Protein AF-A0A3N7GBA9-F1 (afdb_monomer_lite)

Secondary structure (DSSP, 8-state):
---------PPPS-SSHHHHHHHHHHHHHHHHHHHHHHHHS-----TT-EEEEEEEE-TTSTTSEEEEEESTTTT-SS-EEEEES-SSSSSGGGSEEEEEEEEEEEEEETTEEEEEEEEEEEEES---TT-EEEEES---SSGGGGT----EEEEEETTEEEEEEEPPPSS--TT-----EETTEEEE-----

pLDDT: mean 76.82, std 19.12, range [34.28, 97.81]

Sequence (193 aa):
MAGRSDRGGSPPLGSAIGVGAVVAAGASLMLARTFAARVLTPAPRPEHGICVLALEASGSARGGQRVWLQGPDVDLEGSYSFIFDAPDRLTQHLAGHARLGPVVDRVRTRTGVRVAREVMSVERGELRVGALGRITGWWYTEPEQLGYESTRVALPLPGGVGWGWVIRPAHPVAGRWAVSPHIAFMKLTMNLG

Foldseek 3Di:
DDDDDDDDDDDDPPPDPVPVVVVVVVVVVVVVVVVCCPVVPPPPDDQFFKFFADKDQDPPFQQRIKTKMDGPPQQPAAKWKKWWPQPDPVRSLQTWIWIWGGFPDWDQDPVGIITITGTNDTPDDDDDGGITHDTDHDRDPDCVVVVWDKDWDWDQDPVGTDIAIQTADPDDDPPDWDFDDDPRHTYGHDDDD

Radius of gyration: 29.24 Å; chains: 1; bounding box: 48×109×54 Å

Structure (mmCIF, N/CA/C/O backbone):
data_AF-A0A3N7GBA9-F1
#
_entry.id   AF-A0A3N7GBA9-F1
#
loop_
_atom_site.group_PDB
_atom_site.id
_atom_site.type_symbol
_atom_site.label_atom_id
_atom_site.label_alt_id
_atom_site.label_comp_id
_atom_site.label_asym_id
_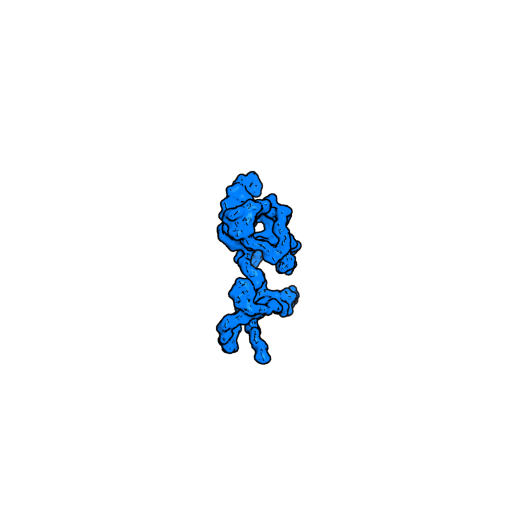atom_site.label_entity_id
_atom_site.label_seq_id
_atom_site.pdbx_PDB_ins_code
_atom_site.Cartn_x
_atom_site.Cartn_y
_atom_site.Cartn_z
_atom_site.occupancy
_atom_site.B_iso_or_equiv
_atom_site.auth_seq_id
_atom_site.auth_comp_id
_atom_site.auth_asym_id
_atom_site.auth_atom_id
_atom_site.pdbx_PDB_model_num
ATOM 1 N N . MET A 1 1 ? -15.673 90.884 -33.892 1.00 39.75 1 MET A N 1
ATOM 2 C CA . MET A 1 1 ? -16.976 90.542 -33.283 1.00 39.75 1 MET A CA 1
ATOM 3 C C . MET A 1 1 ? -17.465 89.225 -33.870 1.00 39.75 1 MET A C 1
ATOM 5 O O . MET A 1 1 ? -17.110 88.915 -34.995 1.00 39.75 1 MET A O 1
ATOM 9 N N . ALA A 1 2 ? -18.163 88.462 -33.032 1.00 38.78 2 ALA A N 1
ATOM 10 C CA . ALA A 1 2 ? -18.537 87.049 -33.099 1.00 38.78 2 ALA A CA 1
ATOM 11 C C . ALA A 1 2 ? -18.992 86.454 -34.448 1.00 38.78 2 ALA A C 1
ATOM 13 O O . ALA A 1 2 ? -19.666 87.106 -35.237 1.00 38.78 2 ALA A O 1
ATOM 14 N N . GLY A 1 3 ? -18.716 85.153 -34.615 1.00 36.00 3 GLY A N 1
ATOM 15 C CA . GLY A 1 3 ? -19.314 84.311 -35.653 1.00 36.00 3 GLY A CA 1
ATOM 16 C C . GLY A 1 3 ? -18.710 82.905 -35.735 1.00 36.00 3 GLY A C 1
ATOM 17 O O . GLY A 1 3 ? -18.096 82.557 -36.735 1.00 36.00 3 GLY A O 1
ATOM 18 N N . ARG A 1 4 ? -18.846 82.107 -34.668 1.00 40.16 4 ARG A N 1
ATOM 19 C CA . ARG A 1 4 ? -18.509 80.672 -34.634 1.00 40.16 4 ARG A CA 1
ATOM 20 C C . ARG A 1 4 ? -19.538 79.886 -35.460 1.00 40.16 4 ARG A C 1
ATOM 22 O O . ARG A 1 4 ? -20.729 80.035 -35.214 1.00 40.16 4 ARG A O 1
ATOM 29 N N . SER A 1 5 ? -19.092 79.017 -36.370 1.00 44.78 5 SER A N 1
ATOM 30 C CA . SER A 1 5 ? -19.889 77.868 -36.828 1.00 44.78 5 SER A CA 1
ATOM 31 C C . SER A 1 5 ? -18.986 76.654 -37.046 1.00 44.78 5 SER A C 1
ATOM 33 O O . SER A 1 5 ? -17.897 76.757 -37.610 1.00 44.78 5 SER A O 1
ATOM 35 N N . ASP A 1 6 ? -19.435 75.537 -36.483 1.00 44.97 6 ASP A N 1
ATOM 36 C CA . ASP A 1 6 ? -18.755 74.254 -36.375 1.00 44.97 6 ASP A CA 1
ATOM 37 C C . ASP A 1 6 ? -18.516 73.581 -37.733 1.00 44.97 6 ASP A C 1
ATOM 39 O O . ASP A 1 6 ? -19.382 73.587 -38.609 1.00 44.97 6 ASP A O 1
ATOM 43 N N . ARG A 1 7 ? -17.395 72.860 -37.857 1.00 42.94 7 ARG A N 1
ATOM 44 C CA . ARG A 1 7 ? -17.359 71.613 -38.634 1.00 42.94 7 ARG A CA 1
ATOM 45 C C . ARG A 1 7 ? -16.642 70.537 -37.836 1.00 42.94 7 ARG A C 1
ATOM 47 O O . ARG A 1 7 ? -15.573 70.764 -37.278 1.00 42.94 7 ARG A O 1
ATOM 54 N N . GLY A 1 8 ? -17.317 69.396 -37.756 1.00 42.09 8 GLY A N 1
ATOM 55 C CA . GLY A 1 8 ? -17.050 68.318 -36.825 1.00 42.09 8 GLY A CA 1
ATOM 56 C C . GLY A 1 8 ? -15.705 67.628 -37.018 1.00 42.09 8 GLY A C 1
ATOM 57 O O . GLY A 1 8 ? -15.284 67.329 -38.132 1.00 42.09 8 GLY A O 1
ATOM 58 N N . GLY A 1 9 ? -15.095 67.289 -35.888 1.00 34.62 9 GLY A N 1
ATOM 59 C CA . GLY A 1 9 ? -14.213 66.140 -35.764 1.00 34.62 9 GLY A CA 1
ATOM 60 C C . GLY A 1 9 ? -14.910 65.142 -34.849 1.00 34.62 9 GLY A C 1
ATOM 61 O O . GLY A 1 9 ? -15.045 65.396 -33.655 1.00 34.62 9 GLY A O 1
ATOM 62 N N . SER A 1 10 ? -15.407 64.040 -35.406 1.00 45.03 10 SER A N 1
ATOM 63 C CA . SER A 1 10 ? -15.866 62.909 -34.593 1.00 45.03 10 SER A CA 1
ATOM 64 C C . SER A 1 10 ? -14.648 62.312 -33.872 1.00 45.03 10 SER A C 1
ATOM 66 O O . SER A 1 10 ? -13.629 62.108 -34.537 1.00 45.03 10 SER A O 1
ATOM 68 N N . PRO A 1 11 ? -14.692 62.019 -32.558 1.00 44.28 11 PRO A N 1
ATOM 69 C CA . PRO A 1 11 ? -13.606 61.285 -31.922 1.00 44.28 11 PRO A CA 1
ATOM 70 C C . PRO A 1 11 ? -13.573 59.845 -32.468 1.00 44.28 11 PRO A C 1
ATOM 72 O O . PRO A 1 11 ? -14.635 59.256 -32.695 1.00 44.28 11 PRO A O 1
ATOM 75 N N . PRO A 1 12 ? -12.386 59.256 -32.696 1.00 46.50 12 PRO A N 1
ATOM 76 C CA . PRO A 1 12 ? -12.288 57.896 -33.204 1.00 46.50 12 PRO A CA 1
ATOM 77 C C . PRO A 1 12 ? -12.891 56.909 -32.195 1.00 46.50 12 PRO A C 1
ATOM 79 O O . PRO A 1 12 ? -12.426 56.800 -31.058 1.00 46.50 12 PRO A O 1
ATOM 82 N N . LEU A 1 13 ? -13.901 56.148 -32.636 1.00 50.94 13 LEU A N 1
ATOM 83 C CA . LEU A 1 13 ? -14.286 54.868 -32.038 1.00 50.94 13 LEU A CA 1
ATOM 84 C C . LEU A 1 13 ? -13.095 53.903 -32.166 1.00 50.94 13 LEU A C 1
ATOM 86 O O . LEU A 1 13 ? -13.026 53.103 -33.092 1.00 50.94 13 LEU A O 1
ATOM 90 N N . GLY A 1 14 ? -12.113 54.022 -31.276 1.00 46.78 14 GLY A N 1
ATOM 91 C CA . GLY A 1 14 ? -10.877 53.237 -31.342 1.00 46.78 14 GLY A CA 1
ATOM 92 C C . GLY A 1 14 ? -10.508 52.503 -30.058 1.00 46.78 14 GLY A C 1
ATOM 93 O O . GLY A 1 14 ? -9.520 51.779 -30.053 1.00 46.78 14 GLY A O 1
ATOM 94 N N . SER A 1 15 ? -11.271 52.658 -28.972 1.00 47.25 15 SER A N 1
ATOM 95 C CA . SER A 1 15 ? -10.731 52.367 -27.630 1.00 47.25 15 SER A CA 1
ATOM 96 C C . SER A 1 15 ? -11.573 51.428 -26.766 1.00 47.25 15 SER A C 1
ATOM 98 O O . SER A 1 15 ? -11.334 51.351 -25.567 1.00 47.25 15 SER A O 1
ATOM 100 N N . ALA A 1 16 ? -12.554 50.712 -27.325 1.00 46.69 16 ALA A N 1
ATOM 101 C CA . ALA A 1 16 ? -13.414 49.813 -26.537 1.00 46.69 16 ALA A CA 1
ATOM 102 C C . ALA A 1 16 ? -13.185 48.310 -26.798 1.00 46.69 16 ALA A C 1
ATOM 104 O O . ALA A 1 16 ? -13.578 47.482 -25.982 1.00 46.69 16 ALA A O 1
ATOM 105 N N . ILE A 1 17 ? -12.513 47.930 -27.893 1.00 49.59 17 ILE A N 1
ATOM 106 C CA . ILE A 1 17 ? -12.370 46.513 -28.292 1.00 49.59 17 ILE A CA 1
ATOM 107 C C . ILE A 1 17 ? -11.135 45.847 -27.648 1.00 49.59 17 ILE A C 1
ATOM 109 O O . ILE A 1 17 ? -11.103 44.632 -27.461 1.00 49.59 17 ILE A O 1
ATOM 113 N N . GLY A 1 18 ? -10.134 46.629 -27.229 1.00 42.66 18 GLY A N 1
ATOM 114 C CA . GLY A 1 18 ? -8.865 46.093 -26.718 1.00 42.66 18 GLY A CA 1
ATOM 115 C C . GLY A 1 18 ? -8.936 45.455 -25.325 1.00 42.66 18 GLY A C 1
ATOM 116 O O . GLY A 1 18 ? -8.205 44.510 -25.050 1.00 42.66 18 GLY A O 1
ATOM 117 N N . VAL A 1 19 ? -9.826 45.923 -24.444 1.00 46.59 19 VAL A N 1
ATOM 118 C CA . VAL A 1 19 ? -9.863 45.454 -23.043 1.00 46.59 19 VAL A CA 1
ATOM 119 C C . VAL A 1 19 ? -10.670 44.157 -22.900 1.00 46.59 19 VAL A C 1
ATOM 121 O O . VAL A 1 19 ? -10.258 43.252 -22.177 1.00 46.59 19 VAL A O 1
ATOM 124 N N . GLY A 1 20 ? -11.773 44.007 -23.642 1.00 39.19 20 GLY A N 1
ATOM 125 C CA . GLY A 1 20 ? -12.625 42.811 -23.577 1.00 39.19 20 GLY A CA 1
ATOM 126 C C . GLY A 1 20 ? -11.940 41.539 -24.090 1.00 39.19 20 GLY A C 1
ATOM 127 O O . GLY A 1 20 ? -12.071 40.478 -23.480 1.00 39.19 20 GLY A O 1
ATOM 128 N N . ALA A 1 21 ? -11.147 41.649 -25.162 1.00 47.12 21 ALA A N 1
ATOM 129 C CA . ALA A 1 21 ? -10.424 40.514 -25.736 1.00 47.12 21 ALA A CA 1
ATOM 130 C C . ALA A 1 21 ? -9.293 40.008 -24.819 1.00 47.12 21 ALA A C 1
ATOM 132 O O . ALA A 1 21 ? -9.101 38.800 -24.687 1.00 47.12 21 ALA A O 1
ATOM 133 N N . VAL A 1 22 ? -8.587 40.910 -24.126 1.00 48.75 22 VAL A N 1
ATOM 134 C CA . VAL A 1 22 ? -7.504 40.551 -23.192 1.00 48.75 22 VAL A CA 1
ATOM 135 C C . VAL A 1 22 ? -8.054 39.878 -21.928 1.00 48.75 22 VAL A C 1
ATOM 137 O O . VAL A 1 22 ? -7.489 38.885 -21.467 1.00 48.75 22 VAL A O 1
ATOM 140 N N . VAL A 1 23 ? -9.193 40.345 -21.402 1.00 52.69 23 VAL A N 1
ATOM 141 C CA . VAL A 1 23 ? -9.844 39.739 -20.225 1.00 52.69 23 VAL A CA 1
ATOM 142 C C . VAL A 1 23 ? -10.434 38.358 -20.553 1.00 52.69 23 VAL A C 1
ATOM 144 O O . VAL A 1 23 ? -10.236 37.410 -19.790 1.00 52.69 23 VAL A O 1
ATOM 147 N N . ALA A 1 24 ? -11.085 38.195 -21.711 1.00 51.84 24 ALA A N 1
ATOM 148 C CA . ALA A 1 24 ? -11.656 36.913 -22.140 1.00 51.84 24 ALA A CA 1
ATOM 149 C C . ALA A 1 24 ? -10.584 35.856 -22.487 1.00 51.84 24 ALA A C 1
ATOM 151 O O . ALA A 1 24 ? -10.717 34.683 -22.118 1.00 51.84 24 ALA A O 1
ATOM 152 N N . ALA A 1 25 ? -9.485 36.261 -23.136 1.00 55.12 25 ALA A N 1
ATOM 153 C CA . ALA A 1 25 ? -8.354 35.377 -23.421 1.00 55.12 25 ALA A CA 1
ATOM 154 C C . ALA A 1 25 ? -7.618 34.960 -22.131 1.00 55.12 25 ALA A C 1
ATOM 156 O O . ALA A 1 25 ? -7.281 33.787 -21.956 1.00 55.12 25 ALA A O 1
ATOM 157 N N . GLY A 1 26 ? -7.439 35.894 -21.188 1.00 56.38 26 GLY A N 1
ATOM 158 C CA . GLY A 1 26 ? -6.838 35.628 -19.878 1.00 56.38 26 GLY A CA 1
ATOM 159 C C . GLY A 1 26 ? -7.645 34.639 -19.028 1.00 56.38 26 GLY A C 1
ATOM 160 O O . GLY A 1 26 ? -7.071 33.722 -18.437 1.00 56.38 26 GLY A O 1
ATOM 161 N N . ALA A 1 27 ? -8.977 34.762 -19.025 1.00 60.88 27 ALA A N 1
ATOM 162 C CA . ALA A 1 27 ? -9.869 33.843 -18.315 1.00 60.88 27 ALA A CA 1
ATOM 163 C C . ALA A 1 27 ? -9.825 32.416 -18.894 1.00 60.88 27 ALA A C 1
ATOM 165 O O . ALA A 1 27 ? -9.771 31.439 -18.146 1.00 60.88 27 ALA A O 1
ATOM 166 N N . SER A 1 28 ? -9.760 32.296 -20.222 1.00 65.12 28 SER A N 1
ATOM 167 C CA . SER A 1 28 ? -9.692 31.010 -20.930 1.00 65.12 28 SER A CA 1
ATOM 168 C C . SER A 1 28 ? -8.384 30.265 -20.647 1.00 65.12 28 SER A C 1
ATOM 170 O O . SER A 1 28 ? -8.391 29.067 -20.361 1.00 65.12 28 SER A O 1
ATOM 172 N N . LEU A 1 29 ? -7.254 30.981 -20.643 1.00 67.75 29 LEU A N 1
ATOM 173 C CA . LEU A 1 29 ? -5.947 30.412 -20.302 1.00 67.75 29 LEU A CA 1
ATOM 174 C C . LEU A 1 29 ? -5.871 29.982 -18.833 1.00 67.75 29 LEU A C 1
ATOM 176 O O . LEU A 1 29 ? -5.280 28.947 -18.530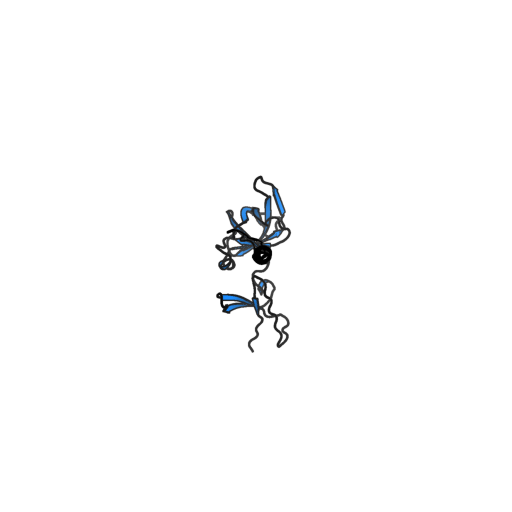 1.00 67.75 29 LEU A O 1
ATOM 180 N N . MET A 1 30 ? -6.485 30.731 -17.914 1.00 65.75 30 MET A N 1
ATOM 181 C CA . MET A 1 30 ? -6.557 30.337 -16.503 1.00 65.75 30 MET A CA 1
ATOM 182 C C . MET A 1 30 ? -7.428 29.098 -16.293 1.00 65.75 30 MET A C 1
ATOM 184 O O . MET A 1 30 ? -7.054 28.210 -15.522 1.00 65.75 30 MET A O 1
ATOM 188 N N . LEU A 1 31 ? -8.543 28.978 -17.016 1.00 68.88 31 LEU A N 1
ATOM 189 C CA . LEU A 1 31 ? -9.399 27.795 -16.950 1.00 68.88 31 LEU A CA 1
ATOM 190 C C . LEU A 1 31 ? -8.700 26.559 -17.535 1.00 68.88 31 LEU A C 1
ATOM 192 O O . LEU A 1 31 ? -8.695 25.500 -16.914 1.00 68.88 31 LEU A O 1
ATOM 196 N N . ALA A 1 32 ? -8.018 26.707 -18.673 1.00 72.44 32 ALA A N 1
ATOM 197 C CA . ALA A 1 32 ? -7.212 25.640 -19.261 1.00 72.44 32 ALA A CA 1
ATOM 198 C C . ALA A 1 32 ? -6.070 25.203 -18.329 1.00 72.44 32 ALA A C 1
ATOM 200 O O . ALA A 1 32 ? -5.860 24.008 -18.137 1.00 72.44 32 ALA A O 1
ATOM 201 N N . ARG A 1 33 ? -5.364 26.147 -17.689 1.00 75.12 33 ARG A N 1
ATOM 202 C CA . ARG A 1 33 ? -4.291 25.841 -16.725 1.00 75.12 33 ARG A CA 1
ATOM 203 C C . ARG A 1 33 ? -4.815 25.165 -15.464 1.00 75.12 33 ARG A C 1
ATOM 205 O O . ARG A 1 33 ? -4.194 24.220 -14.996 1.00 75.12 33 ARG A O 1
ATOM 212 N N . THR A 1 34 ? -5.943 25.611 -14.916 1.00 72.88 34 THR A N 1
ATOM 213 C CA . THR A 1 34 ? -6.546 24.989 -13.723 1.00 72.88 34 THR A CA 1
ATOM 214 C C . THR A 1 34 ? -7.120 23.609 -14.026 1.00 72.88 34 THR A C 1
ATOM 216 O O . THR A 1 34 ? -6.952 22.695 -13.220 1.00 72.88 34 THR A O 1
ATOM 219 N N . PHE A 1 35 ? -7.728 23.422 -15.198 1.00 75.12 35 PHE A N 1
ATOM 220 C CA . PHE A 1 35 ? -8.169 22.114 -15.672 1.00 75.12 35 PHE A CA 1
ATOM 221 C C . PHE A 1 35 ? -6.977 21.177 -15.894 1.00 75.12 35 PHE A C 1
ATOM 223 O O . PHE A 1 35 ? -6.954 20.077 -15.347 1.00 75.12 35 PHE A O 1
ATOM 230 N N . ALA A 1 36 ? -5.940 21.637 -16.600 1.00 70.69 36 ALA A N 1
ATOM 231 C CA . ALA A 1 36 ? -4.705 20.885 -16.795 1.00 70.69 36 ALA A CA 1
ATOM 232 C C . ALA A 1 36 ? -4.035 20.538 -15.460 1.00 70.69 36 ALA A C 1
ATOM 234 O O . ALA A 1 36 ? -3.638 19.398 -15.273 1.00 70.69 36 ALA A O 1
ATOM 235 N N . ALA A 1 37 ? -3.971 21.462 -14.498 1.00 66.81 37 ALA A N 1
ATOM 236 C CA . ALA A 1 37 ? -3.430 21.180 -13.171 1.00 66.81 37 ALA A CA 1
ATOM 237 C C . ALA A 1 37 ? -4.273 20.139 -12.421 1.00 66.81 37 ALA A C 1
ATOM 239 O O . ALA A 1 37 ? -3.719 19.229 -11.828 1.00 66.81 37 ALA A O 1
ATOM 240 N N . ARG A 1 38 ? -5.608 20.194 -12.481 1.00 65.81 38 ARG A N 1
ATOM 241 C CA . ARG A 1 38 ? -6.453 19.185 -11.815 1.00 65.81 38 ARG A CA 1
ATOM 242 C C . ARG A 1 38 ? -6.398 17.804 -12.464 1.00 65.81 38 ARG A C 1
ATOM 244 O O . ARG A 1 38 ? -6.578 16.814 -11.764 1.00 65.81 38 ARG A O 1
ATOM 251 N N . VAL A 1 39 ? -6.184 17.738 -13.777 1.00 69.94 39 VAL A N 1
ATOM 252 C CA . VAL A 1 39 ? -6.114 16.472 -14.524 1.00 69.94 39 VAL A CA 1
ATOM 253 C C . VAL A 1 39 ? -4.708 15.873 -14.481 1.00 69.94 39 VAL A C 1
ATOM 255 O O . VAL A 1 39 ? -4.555 14.672 -14.284 1.00 69.94 39 VAL A O 1
ATOM 258 N N . LEU A 1 40 ? -3.679 16.700 -14.669 1.00 68.38 40 LEU A N 1
ATOM 259 C CA . LEU A 1 40 ? -2.288 16.264 -14.811 1.00 68.38 40 LEU A CA 1
ATOM 260 C C . LEU A 1 40 ? -1.518 16.288 -13.495 1.00 68.38 40 LEU A C 1
ATOM 262 O O . LEU A 1 40 ? -0.524 15.580 -13.367 1.00 68.38 40 LEU A O 1
ATOM 266 N N . THR A 1 41 ? -1.928 17.109 -12.527 1.00 59.19 41 THR A N 1
ATOM 267 C CA . THR A 1 41 ? -1.302 17.159 -11.205 1.00 59.19 41 THR A CA 1
ATOM 268 C C . THR A 1 41 ? -2.188 16.400 -10.224 1.00 59.19 41 THR A C 1
ATOM 270 O O . THR A 1 41 ? -3.273 16.873 -9.875 1.00 59.19 41 THR A O 1
ATOM 273 N N . PRO A 1 42 ? -1.757 15.214 -9.759 1.00 56.47 42 PRO A N 1
ATOM 274 C CA . PRO A 1 42 ? -2.457 14.515 -8.696 1.00 56.47 42 PRO A CA 1
ATOM 275 C C . PRO A 1 42 ? -2.627 15.456 -7.506 1.00 56.47 42 PRO A C 1
ATOM 277 O O . PRO A 1 42 ? -1.671 16.128 -7.110 1.00 56.47 42 PRO A O 1
ATOM 280 N N . ALA A 1 43 ? -3.831 15.501 -6.933 1.00 56.75 43 ALA A N 1
ATOM 281 C CA . ALA A 1 43 ? -4.074 16.296 -5.739 1.00 56.75 43 ALA A CA 1
ATOM 282 C C . ALA A 1 43 ? -3.023 15.951 -4.663 1.00 56.75 43 ALA A C 1
ATOM 284 O O . ALA A 1 43 ? -2.705 14.763 -4.493 1.00 56.75 43 ALA A O 1
ATOM 285 N N . PRO A 1 44 ? -2.487 16.945 -3.931 1.00 54.78 44 PRO A N 1
ATOM 286 C CA . PRO A 1 44 ? -1.637 16.690 -2.778 1.00 54.78 44 PRO A CA 1
ATOM 287 C C . PRO A 1 44 ? -2.490 16.006 -1.706 1.00 54.78 44 PRO A C 1
ATOM 289 O O . PRO A 1 44 ? -3.158 16.645 -0.898 1.00 54.78 44 PRO A O 1
ATOM 292 N N . ARG A 1 45 ? -2.547 14.675 -1.757 1.00 57.31 45 ARG A N 1
ATOM 293 C CA . ARG A 1 45 ? -3.104 13.861 -0.683 1.00 57.31 45 ARG A CA 1
ATOM 294 C C . ARG A 1 45 ? -2.056 13.777 0.420 1.00 57.31 45 ARG A C 1
ATOM 296 O O . ARG A 1 45 ? -0.881 13.613 0.078 1.00 57.31 45 ARG A O 1
ATOM 303 N N . PRO A 1 46 ? -2.462 13.846 1.700 1.00 61.62 46 PRO A N 1
ATOM 304 C CA . PRO A 1 46 ? -1.579 13.476 2.793 1.00 61.62 46 PRO A CA 1
ATOM 305 C C . PRO A 1 46 ? -0.944 12.126 2.464 1.00 61.62 46 PRO A C 1
ATOM 307 O O . PRO A 1 46 ? -1.655 11.198 2.067 1.00 61.62 46 PRO A O 1
ATOM 310 N N . GLU A 1 47 ? 0.376 12.021 2.611 1.00 65.69 47 GLU A N 1
ATOM 311 C CA . GLU A 1 47 ? 1.101 10.762 2.378 1.00 65.69 47 GLU A CA 1
ATOM 312 C C . GLU A 1 47 ? 0.544 9.628 3.268 1.00 65.69 47 GLU A C 1
ATOM 314 O O . GLU A 1 47 ? 0.619 8.449 2.919 1.00 65.69 47 GLU A O 1
ATOM 319 N N . HIS A 1 48 ? -0.120 10.021 4.363 1.00 73.75 48 HIS A N 1
ATOM 320 C CA . HIS A 1 48 ? -0.650 9.206 5.452 1.00 73.75 48 HIS A CA 1
ATOM 321 C C . HIS A 1 48 ? -2.139 9.456 5.718 1.00 73.75 48 HIS A C 1
ATOM 323 O O . HIS A 1 48 ? -2.534 9.880 6.802 1.00 73.75 48 HIS A O 1
ATOM 329 N N . GLY A 1 49 ? -2.990 9.242 4.717 1.00 87.88 49 GLY A N 1
ATOM 330 C CA . GLY A 1 49 ? -4.438 9.427 4.881 1.00 87.88 49 GLY A CA 1
ATOM 331 C C . GLY A 1 49 ? -5.139 8.305 5.657 1.00 87.88 49 GLY A C 1
ATOM 332 O O . GLY A 1 49 ? -6.251 8.506 6.142 1.00 87.88 49 GLY A O 1
ATOM 333 N N . ILE A 1 50 ? -4.526 7.121 5.736 1.00 94.06 50 ILE A N 1
ATOM 334 C CA . ILE A 1 50 ? -5.119 5.911 6.315 1.00 94.06 50 ILE A CA 1
ATOM 335 C C . ILE A 1 50 ? -4.452 5.596 7.650 1.00 94.06 50 ILE A C 1
ATOM 337 O O . ILE A 1 50 ? -3.229 5.634 7.747 1.00 94.06 50 ILE A O 1
ATOM 341 N N . CYS A 1 51 ? -5.252 5.227 8.648 1.00 95.62 51 CYS A N 1
ATOM 342 C CA . CYS A 1 51 ? -4.801 4.791 9.964 1.00 95.62 51 CYS A CA 1
ATOM 343 C C . CYS A 1 51 ? -5.201 3.336 10.236 1.00 95.62 51 CYS A C 1
ATOM 345 O O . CYS A 1 51 ? -6.339 2.935 9.963 1.00 95.62 51 CYS A O 1
ATOM 347 N N . VAL A 1 52 ? -4.271 2.566 10.804 1.00 97.62 52 VAL A N 1
ATOM 348 C CA . VAL A 1 52 ? -4.521 1.226 11.343 1.00 97.62 52 VAL A CA 1
ATOM 349 C C . VAL A 1 52 ? -5.163 1.339 12.721 1.00 97.62 52 VAL A C 1
ATOM 351 O O . VAL A 1 52 ? -4.538 1.792 13.676 1.00 97.62 52 VAL A O 1
ATOM 354 N N . LEU A 1 53 ? -6.409 0.894 12.838 1.00 97.25 53 LEU A N 1
ATOM 355 C CA . LEU A 1 53 ? -7.189 0.977 14.072 1.00 97.25 53 LEU A CA 1
ATOM 356 C C . LEU A 1 53 ? -7.044 -0.262 14.955 1.00 97.25 53 LEU A C 1
ATOM 358 O O . LEU A 1 53 ? -7.026 -0.141 16.176 1.00 97.25 53 LEU A O 1
ATOM 362 N N . ALA A 1 54 ? -6.978 -1.443 14.344 1.00 97.12 54 ALA A N 1
ATOM 363 C CA . ALA A 1 54 ? -6.865 -2.712 15.051 1.00 97.12 54 ALA A CA 1
ATOM 364 C C . ALA A 1 54 ? -6.265 -3.789 14.142 1.00 97.12 54 ALA A C 1
ATOM 366 O O . ALA A 1 54 ? -6.394 -3.731 12.915 1.00 97.12 54 ALA A O 1
ATOM 367 N N . LEU A 1 55 ? -5.637 -4.780 14.769 1.00 97.06 55 LEU A N 1
ATOM 368 C CA . LEU A 1 55 ? -5.170 -6.009 14.141 1.00 97.06 55 LEU A CA 1
ATOM 369 C C . LEU A 1 55 ? -5.790 -7.177 14.894 1.00 97.06 55 LEU A C 1
ATOM 371 O O . LEU A 1 55 ? -5.709 -7.241 16.118 1.00 97.06 55 LEU A O 1
ATOM 375 N N . GLU A 1 56 ? -6.426 -8.079 14.162 1.00 95.62 56 GLU A N 1
ATOM 376 C CA . GLU A 1 56 ? -7.177 -9.190 14.734 1.00 95.62 56 GLU A CA 1
ATOM 377 C C . GLU A 1 56 ? -6.699 -10.494 14.115 1.00 95.62 56 GLU A C 1
ATOM 379 O O . GLU A 1 56 ? -6.711 -10.651 12.892 1.00 95.62 56 GLU A O 1
ATOM 384 N N . ALA A 1 57 ? -6.307 -11.452 14.952 1.00 92.19 57 ALA A N 1
ATOM 385 C CA . ALA A 1 57 ? -6.086 -12.811 14.486 1.00 92.19 57 ALA A CA 1
ATOM 386 C C . ALA A 1 57 ? -7.404 -13.374 13.938 1.00 92.19 57 ALA A C 1
ATOM 388 O O . ALA A 1 57 ? -8.470 -13.225 14.537 1.00 92.19 57 ALA A O 1
ATOM 389 N N . SER A 1 58 ? -7.344 -14.026 12.783 1.00 86.75 58 SER A N 1
ATOM 390 C CA . SER A 1 58 ? -8.514 -14.602 12.140 1.00 86.75 58 SER A CA 1
ATOM 391 C C . SER A 1 58 ? -8.160 -15.922 11.483 1.00 86.75 58 SER A C 1
ATOM 393 O O . SER A 1 58 ? -7.551 -15.951 10.418 1.00 86.75 58 SER A O 1
ATOM 395 N N . GLY A 1 59 ? -8.622 -17.023 12.078 1.00 80.56 59 GLY A N 1
ATOM 396 C CA . GLY A 1 59 ? -8.425 -18.367 11.524 1.00 80.56 59 GLY A CA 1
ATOM 397 C C . GLY A 1 59 ? -9.141 -18.622 10.190 1.00 80.56 59 GLY A C 1
ATOM 398 O O . GLY A 1 59 ? -8.902 -19.647 9.568 1.00 80.56 59 GLY A O 1
ATOM 399 N N . SER A 1 60 ? -10.013 -17.708 9.745 1.00 80.56 60 SER A N 1
ATOM 400 C CA . SER A 1 60 ? -10.690 -17.790 8.440 1.00 80.56 60 SER A CA 1
ATOM 401 C C . SER A 1 60 ? -10.052 -16.913 7.361 1.00 80.56 60 SER A C 1
ATOM 403 O O . SER A 1 60 ? -10.327 -17.125 6.183 1.00 80.56 60 SER A O 1
ATOM 405 N N . ALA A 1 61 ? -9.212 -15.941 7.735 1.00 80.69 61 ALA A N 1
ATOM 406 C CA . ALA A 1 61 ? -8.515 -15.099 6.769 1.00 80.69 61 ALA A CA 1
ATOM 407 C C . ALA A 1 61 ? -7.341 -15.866 6.154 1.00 80.69 61 ALA A C 1
ATOM 409 O O . ALA A 1 61 ? -6.613 -16.557 6.868 1.00 80.69 61 ALA A O 1
ATOM 410 N N . ARG A 1 62 ? -7.094 -15.701 4.848 1.00 79.38 62 ARG A N 1
ATOM 411 C CA . ARG A 1 62 ? -6.028 -16.460 4.161 1.00 79.38 62 ARG A CA 1
ATOM 412 C C . ARG A 1 62 ? -4.633 -16.256 4.761 1.00 79.38 62 ARG A C 1
ATOM 414 O O . ARG A 1 62 ? -3.851 -17.196 4.773 1.00 79.38 62 ARG A O 1
ATOM 421 N N . GLY A 1 63 ? -4.325 -15.055 5.252 1.00 79.31 63 GLY A N 1
ATOM 422 C CA . GLY A 1 63 ? -3.059 -14.761 5.938 1.00 79.31 63 GLY A CA 1
ATOM 423 C C . GLY A 1 63 ? -3.164 -14.767 7.465 1.00 79.31 63 GLY A C 1
ATOM 424 O O . GLY A 1 63 ? -2.302 -14.212 8.137 1.00 79.31 63 GLY A O 1
ATOM 425 N N . GLY A 1 64 ? -4.230 -15.348 8.027 1.00 89.38 64 GLY A N 1
ATOM 426 C CA . GLY A 1 64 ? -4.388 -15.546 9.472 1.00 89.38 64 GLY A CA 1
ATOM 427 C C . GLY A 1 64 ? -4.679 -14.284 10.288 1.00 89.38 64 GLY A C 1
ATOM 428 O O . GLY A 1 64 ? -4.862 -14.373 11.501 1.00 89.38 64 GLY A O 1
ATOM 429 N N . GLN A 1 65 ? -4.743 -13.110 9.655 1.00 95.00 65 GLN A N 1
ATOM 430 C CA . GLN A 1 65 ? -4.936 -11.825 10.323 1.00 95.00 65 GLN A CA 1
ATOM 431 C C . GLN A 1 65 ? -5.832 -10.896 9.496 1.00 95.00 65 GLN A C 1
ATOM 433 O O . GLN A 1 65 ? -5.840 -10.926 8.264 1.00 95.00 65 GLN A O 1
ATOM 438 N N . ARG A 1 66 ? -6.587 -10.041 10.182 1.00 96.00 66 ARG A N 1
ATOM 439 C CA . ARG A 1 66 ? -7.366 -8.937 9.618 1.00 96.00 66 ARG A CA 1
ATOM 440 C C . ARG A 1 66 ? -6.855 -7.616 10.167 1.00 96.00 66 ARG A C 1
ATOM 442 O O . ARG A 1 66 ? -6.380 -7.543 11.299 1.00 96.00 66 ARG A O 1
ATOM 449 N N . VAL A 1 67 ? -6.966 -6.572 9.359 1.00 97.62 67 VAL A N 1
ATOM 450 C CA . VAL A 1 67 ? -6.630 -5.204 9.739 1.00 97.62 67 VAL A CA 1
ATOM 451 C C . VAL A 1 67 ? -7.851 -4.313 9.589 1.00 97.62 67 VAL A C 1
ATOM 453 O O . VAL A 1 67 ? -8.495 -4.305 8.540 1.00 97.62 67 VAL A O 1
ATOM 456 N N . TRP A 1 68 ? -8.150 -3.547 10.634 1.00 97.56 68 TRP A N 1
ATOM 457 C CA . TRP A 1 68 ? -9.159 -2.499 10.599 1.00 97.56 68 TRP A CA 1
ATOM 458 C C . TRP A 1 68 ? -8.516 -1.177 10.214 1.00 97.56 68 TRP A C 1
ATOM 460 O O . TRP A 1 68 ? -7.591 -0.708 10.875 1.00 97.56 68 TRP A O 1
ATOM 470 N N . LEU A 1 69 ? -9.030 -0.566 9.154 1.00 97.31 69 LEU A N 1
ATOM 471 C CA . LEU A 1 69 ? -8.516 0.668 8.580 1.00 97.31 69 LEU A CA 1
ATOM 472 C C . LEU A 1 69 ? -9.592 1.749 8.564 1.00 97.31 69 LEU A C 1
ATOM 474 O O . LEU A 1 69 ? -10.781 1.475 8.378 1.00 97.31 69 LEU A O 1
ATOM 478 N N . GLN A 1 70 ? -9.153 2.995 8.705 1.00 95.88 70 GLN A N 1
ATOM 479 C CA . GLN A 1 70 ? -9.975 4.177 8.475 1.00 95.88 70 GLN A CA 1
ATOM 480 C C . GLN A 1 70 ? -9.180 5.208 7.686 1.00 95.88 70 GLN A C 1
ATOM 482 O O . GLN A 1 70 ? -8.026 5.478 8.005 1.00 95.88 70 GLN A O 1
ATOM 487 N N . GLY A 1 71 ? -9.803 5.787 6.665 1.00 92.75 71 GLY A N 1
ATOM 488 C CA . GLY A 1 71 ? -9.168 6.770 5.797 1.00 92.75 71 GLY A CA 1
ATOM 489 C C . GLY A 1 71 ? -9.747 6.743 4.385 1.00 92.75 71 GLY A C 1
ATOM 490 O O . GLY A 1 71 ? -10.769 6.095 4.157 1.00 92.75 71 GLY A O 1
ATOM 491 N N . PRO A 1 72 ? -9.121 7.446 3.433 1.00 90.75 72 PRO A N 1
ATOM 492 C CA . PRO A 1 72 ? -9.506 7.394 2.031 1.00 90.75 72 PRO A CA 1
ATOM 493 C C . PRO A 1 72 ? -9.196 6.018 1.436 1.00 90.75 72 PRO A C 1
ATOM 495 O O . PRO A 1 72 ? -8.236 5.366 1.839 1.00 90.75 72 PRO A O 1
ATOM 498 N N . ASP A 1 73 ? -9.987 5.606 0.447 1.00 90.31 73 ASP A N 1
ATOM 499 C CA . ASP A 1 73 ? -9.731 4.447 -0.418 1.00 90.31 73 ASP A CA 1
ATOM 500 C C . ASP A 1 73 ? -9.681 3.068 0.297 1.00 90.31 73 ASP A C 1
ATOM 502 O O . ASP A 1 73 ? -9.431 2.045 -0.339 1.00 90.31 73 ASP A O 1
ATOM 506 N N . VAL A 1 74 ? -9.949 2.998 1.610 1.00 93.56 74 VAL A N 1
ATOM 507 C CA . VAL A 1 74 ? -9.937 1.744 2.400 1.00 93.56 74 VAL A CA 1
ATOM 508 C C . VAL A 1 74 ? -11.048 0.771 2.014 1.00 93.56 74 VAL A C 1
ATOM 510 O O . VAL A 1 74 ? -10.911 -0.440 2.204 1.00 93.56 74 VAL A O 1
ATOM 513 N N . ASP A 1 75 ? -12.146 1.295 1.478 1.00 94.00 75 ASP A N 1
ATOM 514 C CA . ASP A 1 75 ? -13.347 0.561 1.099 1.00 94.00 75 ASP A CA 1
ATOM 515 C C . ASP A 1 75 ? -13.353 0.095 -0.358 1.00 94.00 75 ASP A C 1
ATOM 517 O O . ASP A 1 75 ? -14.267 -0.655 -0.719 1.00 94.00 75 ASP A O 1
ATOM 521 N N . LEU A 1 76 ? -12.336 0.469 -1.150 1.00 92.75 76 LEU A N 1
ATOM 522 C CA . LEU A 1 76 ? -12.144 -0.024 -2.514 1.00 92.75 76 LEU A CA 1
ATOM 523 C C . LEU A 1 76 ? -12.221 -1.550 -2.544 1.00 92.75 76 LEU A C 1
ATOM 525 O O . LEU A 1 76 ? -11.763 -2.228 -1.625 1.00 92.75 76 LEU A O 1
ATOM 529 N N . GLU A 1 77 ? -12.810 -2.108 -3.593 1.00 92.25 77 GLU A N 1
ATOM 530 C CA . GLU A 1 77 ? -12.987 -3.554 -3.717 1.00 92.25 77 GLU A CA 1
ATOM 531 C C . GLU A 1 77 ? -11.745 -4.236 -4.292 1.00 92.25 77 GLU A C 1
ATOM 533 O O . GLU A 1 77 ? -11.045 -3.684 -5.133 1.00 92.25 77 GLU A O 1
ATOM 538 N N . GLY A 1 78 ? -11.480 -5.466 -3.851 1.00 91.75 78 GLY A N 1
ATOM 539 C CA . GLY A 1 78 ? -10.335 -6.252 -4.308 1.00 91.75 78 GLY A CA 1
ATOM 540 C C . GLY A 1 78 ? -9.092 -6.101 -3.434 1.00 91.75 78 GLY A C 1
ATOM 541 O O . GLY A 1 78 ? -9.165 -5.712 -2.264 1.00 91.75 78 GLY A O 1
ATOM 542 N N . SER A 1 79 ? -7.946 -6.461 -4.002 1.00 92.94 79 SER A N 1
ATOM 543 C CA . SER A 1 79 ? -6.687 -6.601 -3.275 1.00 92.94 79 SER A CA 1
ATOM 544 C C . SER A 1 79 ? -5.715 -5.486 -3.644 1.00 92.94 79 SER A C 1
ATOM 546 O O . SER A 1 79 ? -5.531 -5.178 -4.820 1.00 92.94 79 SER A O 1
ATOM 548 N N . TYR A 1 80 ? -5.079 -4.896 -2.636 1.00 94.50 80 TYR A N 1
ATOM 549 C CA . TYR A 1 80 ? -4.194 -3.748 -2.804 1.00 94.50 80 TYR A CA 1
ATOM 550 C C . TYR A 1 80 ? -2.961 -3.834 -1.913 1.00 94.50 80 TYR A C 1
ATOM 552 O O . TYR A 1 80 ? -2.963 -4.502 -0.878 1.00 94.50 80 TYR A O 1
ATOM 560 N N . SER A 1 81 ? -1.918 -3.099 -2.282 1.00 93.56 81 SER A N 1
ATOM 561 C CA . SER A 1 81 ? -0.802 -2.861 -1.371 1.00 93.56 81 SER A CA 1
ATOM 562 C C . SER A 1 81 ? -1.132 -1.736 -0.400 1.00 93.56 81 SER A C 1
ATOM 564 O O . SER A 1 81 ? -1.785 -0.755 -0.754 1.00 93.56 81 SER A O 1
ATOM 566 N N . PHE A 1 82 ? -0.627 -1.858 0.819 1.00 94.62 82 PHE A N 1
ATOM 567 C CA . PHE A 1 82 ? -0.652 -0.827 1.841 1.00 94.62 82 PHE A CA 1
ATOM 568 C C . PHE A 1 82 ? 0.783 -0.461 2.199 1.00 94.62 82 PHE A C 1
ATOM 570 O O . PHE A 1 82 ? 1.551 -1.312 2.648 1.00 94.62 82 PHE A O 1
ATOM 577 N N . ILE A 1 83 ? 1.146 0.795 1.952 1.00 92.75 83 ILE A N 1
ATOM 578 C CA . ILE A 1 83 ? 2.452 1.352 2.304 1.00 92.75 83 ILE A CA 1
ATOM 579 C C . ILE A 1 83 ? 2.272 2.176 3.571 1.00 92.75 83 ILE A C 1
ATOM 581 O O . ILE A 1 83 ? 1.429 3.075 3.586 1.00 92.75 83 ILE A O 1
ATOM 585 N N . PHE A 1 84 ? 3.047 1.876 4.609 1.00 94.31 84 PHE A N 1
ATOM 586 C CA . PHE A 1 84 ? 2.933 2.504 5.924 1.00 94.31 84 PHE A CA 1
ATOM 587 C C . PHE A 1 84 ? 4.290 2.957 6.458 1.00 94.31 84 PHE A C 1
ATOM 589 O O . PHE A 1 84 ? 5.330 2.453 6.040 1.00 94.31 84 PHE A O 1
ATOM 596 N N . ASP A 1 85 ? 4.270 3.940 7.358 1.00 92.62 85 ASP A N 1
ATOM 597 C CA . ASP A 1 85 ? 5.462 4.554 7.965 1.00 92.62 85 ASP A CA 1
ATOM 598 C C . ASP A 1 85 ? 6.464 5.160 6.957 1.00 92.62 85 ASP A C 1
ATOM 600 O O . ASP A 1 85 ? 7.646 5.316 7.250 1.00 92.62 85 ASP A O 1
ATOM 604 N N . ALA A 1 86 ? 6.009 5.522 5.754 1.00 86.94 86 ALA A N 1
ATOM 605 C CA . ALA A 1 86 ? 6.831 6.212 4.756 1.00 86.94 86 ALA A CA 1
ATOM 606 C C . ALA A 1 86 ? 6.877 7.718 5.053 1.00 86.94 86 ALA A C 1
ATOM 608 O O . ALA A 1 86 ? 5.841 8.338 4.869 1.00 86.94 86 ALA A O 1
ATOM 609 N N . PRO A 1 87 ? 7.987 8.360 5.448 1.00 80.12 87 PRO A N 1
ATOM 610 C CA . PRO A 1 87 ? 7.955 9.793 5.761 1.00 80.12 87 PRO A CA 1
ATOM 611 C C . PRO A 1 87 ? 7.549 10.657 4.553 1.00 80.12 87 PRO A C 1
ATOM 613 O O . PRO A 1 87 ? 6.872 11.668 4.727 1.00 80.12 87 PRO A O 1
ATOM 616 N N . ASP A 1 88 ? 7.884 10.225 3.334 1.00 79.12 88 ASP A N 1
ATOM 617 C CA . ASP A 1 88 ? 7.462 10.850 2.079 1.00 79.12 88 ASP A CA 1
ATOM 618 C C . ASP A 1 88 ? 7.440 9.839 0.906 1.00 79.12 88 ASP A C 1
ATOM 620 O O . ASP A 1 88 ? 7.789 8.662 1.047 1.00 79.12 88 ASP A O 1
ATOM 624 N N . ARG A 1 89 ? 7.039 10.285 -0.296 1.00 73.44 89 ARG A N 1
ATOM 625 C CA . ARG A 1 89 ? 7.032 9.428 -1.504 1.00 73.44 89 ARG A CA 1
ATOM 626 C C . ARG A 1 89 ? 8.408 9.013 -1.987 1.00 73.44 89 ARG A C 1
ATOM 628 O O . ARG A 1 89 ? 8.518 7.955 -2.602 1.00 73.44 89 ARG A O 1
ATOM 635 N N . LEU A 1 90 ? 9.429 9.837 -1.776 1.00 72.94 90 LEU A N 1
ATOM 636 C CA . LEU A 1 90 ? 10.781 9.548 -2.255 1.00 72.94 90 LEU A CA 1
ATOM 637 C C . LEU A 1 90 ? 11.372 8.368 -1.476 1.00 72.94 90 LEU A C 1
ATOM 639 O O . LEU A 1 90 ? 12.048 7.513 -2.044 1.00 72.94 90 LEU A O 1
ATOM 643 N N . THR A 1 91 ? 11.023 8.268 -0.199 1.00 74.75 91 THR A N 1
ATOM 644 C CA . THR A 1 91 ? 11.482 7.247 0.748 1.00 74.75 91 THR A CA 1
ATOM 645 C C . THR A 1 91 ? 10.534 6.053 0.883 1.00 74.75 91 THR A C 1
ATOM 647 O O . THR A 1 91 ? 10.853 5.097 1.585 1.00 74.75 91 THR A O 1
ATOM 650 N N . GLN A 1 92 ? 9.412 6.021 0.152 1.00 78.75 92 GLN A N 1
ATOM 651 C CA . GLN A 1 92 ? 8.414 4.940 0.238 1.00 78.75 92 GLN A CA 1
ATOM 652 C C . GLN A 1 92 ? 8.968 3.531 -0.030 1.00 78.75 92 GLN A C 1
ATOM 654 O O . GLN A 1 92 ? 8.397 2.537 0.408 1.00 78.75 92 GLN A O 1
ATOM 659 N N . HIS A 1 93 ? 10.058 3.426 -0.790 1.00 76.75 93 HIS A N 1
ATOM 660 C CA . HIS A 1 93 ? 10.697 2.150 -1.105 1.00 76.75 93 HIS A CA 1
ATOM 661 C C . HIS A 1 93 ? 11.375 1.522 0.124 1.00 76.75 93 HIS A C 1
ATOM 663 O O . HIS A 1 93 ? 11.574 0.311 0.155 1.00 76.75 93 HIS A O 1
ATOM 669 N N . LEU A 1 94 ? 11.683 2.336 1.139 1.00 80.00 94 LEU A N 1
ATOM 670 C CA . LEU A 1 94 ? 12.208 1.919 2.441 1.00 80.00 94 LEU A CA 1
ATOM 671 C C . LEU A 1 94 ? 11.096 1.688 3.472 1.00 80.00 94 LEU A C 1
ATOM 673 O O . LEU A 1 94 ? 11.365 1.228 4.577 1.00 80.00 94 LEU A O 1
ATOM 677 N N . ALA A 1 95 ? 9.855 2.023 3.126 1.00 88.56 95 ALA A N 1
ATOM 678 C CA . ALA A 1 95 ? 8.734 1.980 4.044 1.00 88.56 95 ALA A CA 1
ATOM 679 C C . ALA A 1 95 ? 8.172 0.567 4.229 1.00 88.56 95 ALA A C 1
ATOM 681 O O . ALA A 1 95 ? 8.412 -0.347 3.421 1.00 88.56 95 ALA A O 1
ATOM 682 N N . GLY A 1 96 ? 7.371 0.427 5.285 1.00 93.00 96 GLY A N 1
ATOM 683 C CA . GLY A 1 96 ? 6.603 -0.775 5.552 1.00 93.00 96 GLY A CA 1
ATOM 684 C C . GLY A 1 96 ? 5.622 -1.065 4.420 1.00 93.00 96 GLY A C 1
ATOM 685 O O . GLY A 1 96 ? 5.065 -0.155 3.798 1.00 93.00 96 GLY A O 1
ATOM 686 N N . HIS A 1 97 ? 5.430 -2.346 4.121 1.00 94.38 97 HIS A N 1
ATOM 687 C CA . HIS A 1 97 ? 4.560 -2.791 3.042 1.00 94.38 97 HIS A CA 1
ATOM 688 C C . HIS A 1 97 ? 3.825 -4.066 3.423 1.00 94.38 97 HIS A C 1
ATOM 690 O O . HIS A 1 97 ? 4.429 -5.061 3.822 1.00 94.38 97 HIS A O 1
ATOM 696 N N . ALA A 1 98 ? 2.506 -4.019 3.276 1.00 95.31 98 ALA A N 1
ATOM 697 C CA . ALA A 1 98 ? 1.623 -5.155 3.454 1.00 95.31 98 ALA A CA 1
ATOM 698 C C . ALA A 1 98 ? 0.733 -5.334 2.224 1.00 95.31 98 ALA A C 1
ATOM 700 O O . ALA A 1 98 ? 0.318 -4.364 1.586 1.00 95.31 98 ALA A O 1
ATOM 701 N N . ARG A 1 99 ? 0.397 -6.583 1.914 1.00 94.88 99 ARG A N 1
ATOM 702 C CA . ARG A 1 99 ? -0.617 -6.934 0.923 1.00 94.88 99 ARG A CA 1
ATOM 703 C C . ARG A 1 99 ? -1.941 -7.153 1.624 1.00 94.88 99 ARG A C 1
ATOM 705 O O . ARG A 1 99 ? -2.064 -8.031 2.477 1.00 94.88 99 ARG A O 1
ATOM 712 N N . LEU A 1 100 ? -2.933 -6.361 1.247 1.00 95.81 100 LEU A N 1
ATOM 713 C CA . LEU A 1 100 ? -4.274 -6.438 1.796 1.00 95.81 100 LEU A CA 1
ATOM 714 C C . LEU A 1 100 ? -5.201 -7.110 0.790 1.00 95.81 100 LEU A C 1
ATOM 716 O O . LEU A 1 100 ? -5.288 -6.695 -0.364 1.00 95.81 100 LEU A O 1
ATOM 720 N N . GLY A 1 101 ? -5.895 -8.145 1.243 1.00 94.62 101 GLY A N 1
ATOM 721 C CA . GLY A 1 101 ? -6.906 -8.863 0.483 1.00 94.62 101 GLY A CA 1
ATOM 722 C C . GLY A 1 101 ? -8.224 -8.087 0.392 1.00 94.62 101 GLY A C 1
ATOM 723 O O . GLY A 1 101 ? -8.247 -6.878 0.629 1.00 94.62 101 GLY A O 1
ATOM 724 N N . PRO A 1 102 ? -9.335 -8.758 0.054 1.00 94.00 102 PRO A N 1
ATOM 725 C CA . PRO A 1 102 ? -10.633 -8.110 -0.061 1.00 94.00 102 PRO A CA 1
ATOM 726 C C . PRO A 1 102 ? -11.111 -7.516 1.270 1.00 94.00 102 PRO A C 1
ATOM 728 O O . PRO A 1 102 ? -10.634 -7.852 2.359 1.00 94.00 102 PRO A O 1
ATOM 731 N N . VAL A 1 103 ? -12.096 -6.628 1.160 1.00 95.56 103 VAL A N 1
ATOM 732 C CA . VAL A 1 103 ? -12.869 -6.156 2.307 1.00 95.56 103 VAL A CA 1
ATOM 733 C C . VAL A 1 103 ? -13.732 -7.300 2.830 1.00 95.56 103 VAL A C 1
ATOM 735 O O . VAL A 1 103 ? -14.498 -7.884 2.068 1.00 95.56 103 VAL A O 1
ATOM 738 N N . VAL A 1 104 ? -13.616 -7.594 4.123 1.00 95.12 104 VAL A N 1
ATOM 739 C CA . VAL A 1 104 ? -14.375 -8.663 4.794 1.00 95.12 104 VAL A CA 1
ATOM 740 C C . VAL A 1 104 ? -15.421 -8.136 5.764 1.00 95.12 104 VAL A C 1
ATOM 742 O O . VAL A 1 104 ? -16.362 -8.856 6.077 1.00 95.12 104 VAL A O 1
ATOM 745 N N . ASP A 1 105 ? -15.281 -6.890 6.220 1.00 95.12 105 ASP A N 1
ATOM 746 C CA . ASP A 1 105 ? -16.281 -6.236 7.061 1.00 95.12 105 ASP A CA 1
ATOM 747 C C . ASP A 1 105 ? -16.230 -4.707 6.912 1.00 95.12 105 ASP A C 1
ATOM 749 O O . ASP A 1 105 ? -15.205 -4.132 6.524 1.00 95.12 105 ASP A O 1
ATOM 753 N N . ARG A 1 106 ? -17.348 -4.035 7.201 1.00 95.88 106 ARG A N 1
ATOM 754 C CA . ARG A 1 106 ? -17.502 -2.579 7.138 1.00 95.88 106 ARG A CA 1
ATOM 755 C C . ARG A 1 106 ? -18.415 -2.090 8.259 1.00 95.88 106 ARG A C 1
ATOM 757 O O . ARG A 1 106 ? -19.573 -2.483 8.350 1.00 95.88 106 ARG A O 1
ATOM 764 N N . VAL A 1 107 ? -17.941 -1.115 9.030 1.00 95.69 107 VAL A N 1
ATOM 765 C CA . VAL A 1 107 ? -18.723 -0.444 10.076 1.00 95.69 107 VAL A CA 1
ATOM 766 C C . VAL A 1 107 ? -18.828 1.042 9.756 1.00 95.69 107 VAL A C 1
ATOM 768 O O . VAL A 1 107 ? -17.819 1.735 9.596 1.00 95.69 107 VAL A O 1
ATOM 771 N N . ARG A 1 108 ? -20.056 1.565 9.682 1.00 93.81 108 ARG A N 1
ATOM 772 C CA . ARG A 1 108 ? -20.279 3.014 9.587 1.00 93.81 108 ARG A CA 1
ATOM 773 C C . ARG A 1 108 ? -20.144 3.651 10.963 1.00 93.81 108 ARG A C 1
ATOM 775 O O . ARG A 1 108 ? -20.709 3.179 11.943 1.00 93.81 108 ARG A O 1
ATOM 782 N N . THR A 1 109 ? -19.421 4.758 11.017 1.00 87.50 109 THR A N 1
ATOM 783 C CA . THR A 1 109 ? -19.224 5.563 12.222 1.00 87.50 109 THR A CA 1
ATOM 784 C C . THR A 1 109 ? -19.572 7.018 11.936 1.00 87.50 109 THR A C 1
ATOM 786 O O . THR A 1 109 ? -19.704 7.424 10.781 1.00 87.50 109 THR A O 1
ATOM 789 N N . ARG A 1 110 ? -19.658 7.841 12.985 1.00 86.44 110 ARG A N 1
ATOM 790 C CA . ARG A 1 110 ? -19.875 9.288 12.841 1.00 86.44 110 ARG A CA 1
ATOM 791 C C . ARG A 1 110 ? -18.773 9.983 12.025 1.00 86.44 110 ARG A C 1
ATOM 793 O O . ARG A 1 110 ? -19.032 11.024 11.436 1.00 86.44 110 ARG A O 1
ATOM 800 N N . THR A 1 111 ? -17.559 9.429 11.999 1.00 83.19 111 THR A N 1
ATOM 801 C CA . THR A 1 111 ? -16.385 10.017 11.329 1.00 83.19 111 THR A CA 1
ATOM 802 C C . THR A 1 111 ? -16.056 9.366 9.981 1.00 83.19 111 THR A C 1
ATOM 804 O O . THR A 1 111 ? -15.010 9.656 9.407 1.00 83.19 111 THR A O 1
ATOM 807 N N . GLY A 1 112 ? -16.926 8.493 9.460 1.00 86.62 112 GLY A N 1
ATOM 808 C CA . GLY A 1 112 ? -16.742 7.815 8.173 1.00 86.62 112 GLY A CA 1
ATOM 809 C C . GLY A 1 112 ? -16.900 6.298 8.266 1.00 86.62 112 GLY A C 1
ATOM 810 O O . GLY A 1 112 ? -17.514 5.779 9.202 1.00 86.62 112 GLY A O 1
ATOM 811 N N . VAL A 1 113 ? -16.355 5.576 7.287 1.00 92.75 113 VAL A N 1
ATOM 812 C CA . VAL A 1 113 ? -16.370 4.108 7.254 1.00 92.75 113 VAL A CA 1
ATOM 813 C C . VAL A 1 113 ? -15.082 3.543 7.852 1.00 92.75 113 VAL A C 1
ATOM 815 O O . VAL A 1 113 ? -13.988 4.042 7.590 1.00 92.75 113 VAL A O 1
ATOM 818 N N . ARG A 1 114 ? -15.225 2.503 8.672 1.00 96.12 114 ARG A N 1
ATOM 819 C CA . ARG A 1 114 ? -14.131 1.633 9.104 1.00 96.12 114 ARG A CA 1
ATOM 820 C C . ARG A 1 114 ? -14.254 0.322 8.361 1.00 96.12 114 ARG A C 1
ATOM 822 O O . ARG A 1 114 ? -15.359 -0.204 8.234 1.00 96.12 114 ARG A O 1
ATOM 829 N N . VAL A 1 115 ? -13.137 -0.189 7.872 1.00 97.38 115 VAL A N 1
ATOM 830 C CA . VAL A 1 115 ? -13.128 -1.351 6.990 1.00 97.38 115 VAL A CA 1
ATOM 831 C C . VAL A 1 115 ? -12.159 -2.385 7.524 1.00 97.38 115 VAL A C 1
ATOM 833 O O . VAL A 1 115 ? -11.006 -2.055 7.788 1.00 97.38 115 VAL A O 1
ATOM 836 N N . ALA A 1 116 ? -12.618 -3.627 7.649 1.00 96.75 116 ALA A N 1
ATOM 837 C CA . ALA A 1 116 ? -11.753 -4.766 7.894 1.00 96.75 116 ALA A CA 1
ATOM 838 C C . ALA A 1 116 ? -11.311 -5.358 6.556 1.00 96.75 116 ALA A C 1
ATOM 840 O O . ALA A 1 116 ? -12.138 -5.693 5.702 1.00 96.75 116 ALA A O 1
ATOM 841 N N . ARG A 1 117 ? -10.002 -5.511 6.380 1.00 96.69 117 ARG A N 1
ATOM 842 C CA . ARG A 1 117 ? -9.393 -6.192 5.233 1.00 96.69 117 ARG A CA 1
ATOM 843 C C . ARG A 1 117 ? -8.558 -7.359 5.721 1.00 96.69 117 ARG A C 1
ATOM 845 O O . ARG A 1 117 ? -7.965 -7.296 6.797 1.00 96.69 117 ARG A O 1
ATOM 852 N N . GLU A 1 118 ? -8.492 -8.419 4.930 1.00 96.00 118 GLU A N 1
ATOM 853 C CA . GLU A 1 118 ? -7.567 -9.510 5.230 1.00 96.00 118 GLU A CA 1
ATOM 854 C C . GLU A 1 118 ? -6.122 -9.051 5.015 1.00 96.00 118 GLU A C 1
ATOM 856 O O . GLU A 1 118 ? -5.813 -8.397 4.019 1.00 96.00 118 GLU A O 1
ATOM 861 N N . VAL A 1 119 ? -5.223 -9.419 5.921 1.00 96.62 119 VAL A N 1
ATOM 862 C CA . VAL A 1 119 ? -3.782 -9.250 5.725 1.00 96.62 119 VAL A CA 1
ATOM 863 C C . VAL A 1 119 ? -3.278 -10.520 5.055 1.00 96.62 119 VAL A C 1
ATOM 865 O O . VAL A 1 119 ? -3.374 -11.595 5.634 1.00 96.62 119 VAL A O 1
ATOM 868 N N . MET A 1 120 ? -2.799 -10.414 3.816 1.00 94.56 120 MET A N 1
ATOM 869 C CA . MET A 1 120 ? -2.272 -11.555 3.054 1.00 94.56 120 MET A CA 1
ATOM 870 C C . MET A 1 120 ? -0.810 -11.814 3.387 1.00 94.56 120 MET A C 1
ATOM 872 O O . MET A 1 120 ? -0.404 -12.958 3.558 1.00 94.56 120 MET A O 1
ATOM 876 N N . SER A 1 121 ? -0.028 -10.744 3.471 1.00 93.00 121 SER A N 1
ATOM 877 C CA . SER A 1 121 ? 1.373 -10.783 3.869 1.00 93.00 121 SER A CA 1
ATOM 878 C C . SER A 1 121 ? 1.821 -9.404 4.338 1.00 93.00 121 SER A C 1
ATOM 880 O O . SER A 1 121 ? 1.264 -8.381 3.930 1.00 93.00 121 SER A O 1
ATOM 882 N N . VAL A 1 122 ? 2.851 -9.379 5.178 1.00 94.31 122 VAL A N 1
ATOM 883 C CA . VAL A 1 122 ? 3.644 -8.182 5.469 1.00 94.31 122 VAL A CA 1
ATOM 884 C C . VAL A 1 122 ? 5.029 -8.453 4.899 1.00 94.31 122 VAL A C 1
ATOM 886 O O . VAL A 1 122 ? 5.713 -9.362 5.355 1.00 94.31 122 VAL A O 1
ATOM 889 N N . GLU A 1 123 ? 5.398 -7.738 3.840 1.00 90.25 123 GLU A N 1
ATOM 890 C CA . GLU A 1 123 ? 6.640 -7.999 3.096 1.00 90.25 123 GLU A CA 1
ATOM 891 C C . GLU A 1 123 ? 7.808 -7.184 3.650 1.00 90.25 123 GLU A C 1
ATOM 893 O O . GLU A 1 123 ? 8.957 -7.609 3.561 1.00 90.25 123 GLU A O 1
ATOM 898 N N . ARG A 1 124 ? 7.521 -6.013 4.233 1.00 92.19 124 ARG A N 1
ATOM 899 C CA . ARG A 1 124 ? 8.514 -5.157 4.891 1.00 92.19 124 ARG A CA 1
ATOM 900 C C . ARG A 1 124 ? 7.920 -4.441 6.096 1.00 92.19 124 ARG A C 1
ATOM 902 O O . ARG A 1 124 ? 6.764 -4.019 6.060 1.00 92.19 124 ARG A O 1
ATOM 909 N N . GLY A 1 125 ? 8.763 -4.208 7.099 1.00 93.50 125 GLY A N 1
ATOM 910 C CA . GLY A 1 125 ? 8.396 -3.501 8.325 1.00 93.50 125 GLY A CA 1
ATOM 911 C C . GLY A 1 125 ? 7.458 -4.306 9.225 1.00 93.50 125 GLY A C 1
ATOM 912 O O . GLY A 1 125 ? 7.229 -5.494 9.011 1.00 93.50 125 GLY A O 1
ATOM 913 N N . GLU A 1 126 ? 6.912 -3.634 10.235 1.00 95.06 126 GLU A N 1
ATOM 914 C CA . GLU A 1 126 ? 5.993 -4.223 11.208 1.00 95.06 126 GLU A CA 1
ATOM 915 C C . GLU A 1 126 ? 4.652 -3.486 11.168 1.00 95.06 126 GLU A C 1
ATOM 917 O O . GLU A 1 126 ? 4.551 -2.315 11.552 1.00 95.06 126 GLU A O 1
ATOM 922 N N . LEU A 1 127 ? 3.614 -4.174 10.687 1.00 96.38 127 LEU A N 1
ATOM 923 C CA . LEU A 1 127 ? 2.258 -3.638 10.682 1.00 96.38 127 LEU A CA 1
ATOM 924 C C . LEU A 1 127 ? 1.731 -3.614 12.120 1.00 96.38 127 LEU A C 1
ATOM 926 O O . LEU A 1 127 ? 1.541 -4.666 12.724 1.00 96.38 127 LEU A O 1
ATOM 930 N N . ARG A 1 128 ? 1.460 -2.416 12.645 1.00 96.56 128 ARG A N 1
ATOM 931 C CA . ARG A 1 128 ? 1.008 -2.202 14.029 1.00 96.56 128 ARG A CA 1
ATOM 932 C C . ARG A 1 128 ? -0.169 -1.237 14.107 1.00 96.56 128 ARG A C 1
ATOM 934 O O . ARG A 1 128 ? -0.398 -0.435 13.201 1.00 96.56 128 ARG A O 1
ATOM 941 N N . VAL A 1 129 ? -0.901 -1.293 15.216 1.00 97.81 129 VAL A N 1
ATOM 942 C CA . VAL A 1 129 ? -1.960 -0.321 15.524 1.00 97.81 129 VAL A CA 1
ATOM 943 C C . VAL A 1 129 ? -1.373 1.091 15.596 1.00 97.81 129 VAL A C 1
ATOM 945 O O . VAL A 1 129 ? -0.284 1.294 16.126 1.00 97.81 129 VAL A O 1
ATOM 948 N N . GLY A 1 130 ? -2.085 2.061 15.026 1.00 96.25 130 GLY A N 1
ATOM 949 C CA . GLY A 1 130 ? -1.645 3.449 14.907 1.00 96.25 130 GLY A CA 1
ATOM 950 C C . GLY A 1 130 ? -0.700 3.719 13.735 1.00 96.25 130 GLY A C 1
ATOM 951 O O . GLY A 1 130 ? -0.397 4.883 13.482 1.00 96.25 130 GLY A O 1
ATOM 952 N N . ALA A 1 131 ? -0.256 2.692 12.995 1.00 95.62 131 ALA A N 1
ATOM 953 C CA . ALA A 1 131 ? 0.518 2.905 11.777 1.00 95.62 131 ALA A CA 1
ATOM 954 C C . ALA A 1 131 ? -0.301 3.720 10.770 1.00 95.62 131 ALA A C 1
ATOM 956 O O . ALA A 1 131 ? -1.496 3.470 10.561 1.00 95.62 131 ALA A O 1
ATOM 957 N N . LEU A 1 132 ? 0.358 4.692 10.141 1.00 94.44 132 LEU A N 1
ATOM 958 C CA . LEU A 1 132 ? -0.258 5.533 9.130 1.00 94.44 132 LEU A CA 1
ATOM 959 C C . LEU A 1 132 ? 0.290 5.202 7.749 1.00 94.44 132 LEU A C 1
ATOM 961 O O . LEU A 1 132 ? 1.469 4.884 7.589 1.00 94.44 132 LEU A O 1
ATOM 965 N N . GLY A 1 133 ? -0.558 5.309 6.735 1.00 93.12 133 GLY A N 1
ATOM 966 C CA . GLY A 1 133 ? -0.174 4.911 5.393 1.00 93.12 133 GLY A CA 1
ATOM 967 C C . GLY A 1 133 ? -1.171 5.275 4.312 1.00 93.12 133 GLY A C 1
ATOM 968 O O . GLY A 1 133 ? -2.042 6.135 4.477 1.00 93.12 133 GLY A O 1
ATOM 969 N N . ARG A 1 134 ? -1.029 4.582 3.184 1.00 91.62 134 ARG A N 1
ATOM 970 C CA . ARG A 1 134 ? -1.874 4.731 2.000 1.00 91.62 134 ARG A CA 1
ATOM 971 C C . ARG A 1 134 ? -2.034 3.408 1.262 1.00 91.62 134 ARG A C 1
ATOM 973 O O . ARG A 1 134 ? -1.122 2.581 1.237 1.00 91.62 134 ARG A O 1
ATOM 980 N N . ILE A 1 135 ? -3.180 3.247 0.611 1.00 91.25 135 ILE A N 1
ATOM 981 C CA . ILE A 1 135 ? -3.442 2.148 -0.315 1.00 91.25 135 ILE A CA 1
ATOM 982 C C . ILE A 1 135 ? -2.875 2.497 -1.695 1.00 91.25 135 ILE A C 1
ATOM 984 O O . ILE A 1 135 ? -2.946 3.645 -2.144 1.00 91.25 135 ILE A O 1
ATOM 988 N N . THR A 1 136 ? -2.287 1.511 -2.368 1.00 87.56 136 THR A N 1
ATOM 989 C CA . THR A 1 136 ? -1.735 1.646 -3.717 1.00 87.56 136 THR A CA 1
ATOM 990 C C . THR A 1 136 ? -2.184 0.495 -4.618 1.00 87.56 136 THR A C 1
ATOM 992 O O . THR A 1 136 ? -2.405 -0.632 -4.177 1.00 87.56 136 THR A O 1
ATOM 995 N N . GLY A 1 137 ? -2.314 0.792 -5.915 1.00 83.00 137 GLY A N 1
ATOM 996 C CA . GLY A 1 137 ? -2.768 -0.163 -6.933 1.00 83.00 137 GLY A CA 1
ATOM 997 C C . GLY A 1 137 ? -1.715 -1.166 -7.412 1.00 83.00 137 GLY A C 1
ATOM 998 O O . GLY A 1 137 ? -2.058 -2.091 -8.139 1.00 83.00 137 GLY A O 1
ATOM 999 N N . TRP A 1 138 ? -0.439 -1.008 -7.047 1.00 77.44 138 TRP A N 1
ATOM 1000 C CA . TRP A 1 138 ? 0.576 -2.010 -7.379 1.00 77.44 138 TRP A CA 1
ATOM 1001 C C . TRP A 1 138 ? 0.495 -3.172 -6.392 1.00 77.44 138 TRP A C 1
ATOM 1003 O O . TRP A 1 138 ? 0.436 -2.955 -5.188 1.00 77.44 138 TRP A O 1
ATOM 1013 N N . TRP A 1 139 ? 0.491 -4.410 -6.875 1.00 81.31 139 TRP A N 1
ATOM 1014 C CA . TRP A 1 139 ? 0.464 -5.600 -6.013 1.00 81.31 139 TRP A CA 1
ATOM 1015 C C . TRP A 1 139 ? 1.862 -6.186 -5.779 1.00 81.31 139 TRP A C 1
ATOM 1017 O O . TRP A 1 139 ? 2.194 -6.646 -4.684 1.00 81.31 139 TRP A O 1
ATOM 1027 N N . TYR A 1 140 ? 2.699 -6.116 -6.810 1.00 77.75 140 TYR A N 1
ATOM 1028 C CA . TYR A 1 140 ? 4.087 -6.556 -6.792 1.00 77.75 140 TYR A CA 1
ATOM 1029 C C . TYR A 1 140 ? 5.003 -5.342 -6.680 1.00 77.75 140 TYR A C 1
ATOM 1031 O O . TYR A 1 140 ? 4.824 -4.357 -7.399 1.00 77.75 140 TYR A O 1
ATOM 1039 N N . THR A 1 141 ? 5.960 -5.406 -5.762 1.00 75.31 141 THR A N 1
ATOM 1040 C CA . THR A 1 141 ? 6.994 -4.379 -5.589 1.00 75.31 141 THR A CA 1
ATOM 1041 C C . THR A 1 141 ? 8.254 -4.694 -6.381 1.00 75.31 141 THR A C 1
ATOM 1043 O O . THR A 1 141 ? 9.004 -3.776 -6.709 1.00 75.31 141 THR A O 1
ATOM 1046 N N . GLU A 1 142 ? 8.473 -5.969 -6.700 1.00 78.62 142 GLU A N 1
ATOM 1047 C CA . GLU A 1 142 ? 9.678 -6.459 -7.363 1.00 78.62 142 GLU A CA 1
ATOM 1048 C C . GLU A 1 142 ? 9.302 -7.364 -8.548 1.00 78.62 142 GLU A C 1
ATOM 1050 O O . GLU A 1 142 ? 8.443 -8.240 -8.395 1.00 78.62 142 GLU A O 1
ATOM 1055 N N . PRO A 1 143 ? 9.893 -7.164 -9.742 1.00 81.12 143 PRO A N 1
ATOM 1056 C CA . PRO A 1 143 ? 9.628 -8.010 -10.908 1.00 81.12 143 PRO A CA 1
ATOM 1057 C C . PRO A 1 143 ? 9.930 -9.497 -10.684 1.00 81.12 143 PRO A C 1
ATOM 1059 O O . PRO A 1 143 ? 9.287 -10.352 -11.291 1.00 81.12 143 PRO A O 1
ATOM 1062 N N . GLU A 1 144 ? 10.867 -9.809 -9.794 1.00 83.19 144 GLU A N 1
ATOM 1063 C CA . GLU A 1 144 ? 11.254 -11.160 -9.385 1.00 83.19 144 GLU A CA 1
ATOM 1064 C C . GLU A 1 144 ? 10.071 -11.933 -8.794 1.00 83.19 144 GLU A C 1
ATOM 1066 O O . GLU A 1 144 ? 9.972 -13.146 -8.965 1.00 83.19 144 GLU A O 1
ATOM 1071 N N . GLN A 1 145 ? 9.106 -11.235 -8.182 1.00 81.69 145 GLN A N 1
ATOM 1072 C CA . GLN A 1 145 ? 7.873 -11.840 -7.664 1.00 81.69 145 GLN A CA 1
ATOM 1073 C C . GLN A 1 145 ? 6.972 -12.401 -8.779 1.00 81.69 145 GLN A C 1
ATOM 1075 O O . GLN A 1 145 ? 6.049 -13.164 -8.502 1.00 81.69 145 GLN A O 1
ATOM 1080 N N . LEU A 1 146 ? 7.235 -12.031 -10.034 1.00 83.75 146 LEU A N 1
ATOM 1081 C CA . LEU A 1 146 ? 6.584 -12.564 -11.231 1.00 83.75 146 LEU A CA 1
ATOM 1082 C C . LEU A 1 146 ? 7.448 -13.620 -11.946 1.00 83.75 146 LEU A C 1
ATOM 1084 O O . LEU A 1 146 ? 7.094 -14.053 -13.040 1.00 83.75 146 LEU A O 1
ATOM 1088 N N . GLY A 1 147 ? 8.577 -14.027 -11.355 1.00 85.88 147 GLY A N 1
ATOM 1089 C CA . GLY A 1 147 ? 9.497 -15.013 -11.927 1.00 85.88 147 GLY A CA 1
ATOM 1090 C C . GLY A 1 147 ? 10.432 -14.457 -13.001 1.00 85.88 147 GLY A C 1
ATOM 1091 O O . GLY A 1 147 ? 11.061 -15.233 -13.717 1.00 85.88 147 GLY A O 1
ATOM 1092 N N . TYR A 1 148 ? 10.530 -13.132 -13.137 1.00 84.69 148 TYR A N 1
ATOM 1093 C CA . TYR A 1 148 ? 11.497 -12.528 -14.046 1.00 84.69 148 TYR A CA 1
ATOM 1094 C C . TYR A 1 148 ? 12.831 -12.304 -13.353 1.00 84.69 148 TYR A C 1
ATOM 1096 O O . TYR A 1 148 ? 12.887 -11.740 -12.264 1.00 84.69 148 TYR A O 1
ATOM 1104 N N . GLU A 1 149 ? 13.916 -12.653 -14.035 1.00 86.06 149 GLU A N 1
ATOM 1105 C CA . GLU A 1 149 ? 15.228 -12.155 -13.652 1.00 86.06 149 GLU A CA 1
ATOM 1106 C C . GLU A 1 149 ? 15.270 -10.650 -13.915 1.00 86.06 149 GLU A C 1
ATOM 1108 O O . GLU A 1 149 ? 14.973 -10.189 -15.028 1.00 86.06 149 GLU A O 1
ATOM 1113 N N . SER A 1 150 ? 15.600 -9.874 -12.884 1.00 87.38 150 SER A N 1
ATOM 1114 C CA . SER A 1 150 ? 15.684 -8.436 -13.029 1.00 87.38 150 SER A CA 1
ATOM 1115 C C . SER A 1 150 ? 16.837 -7.806 -12.260 1.00 87.38 15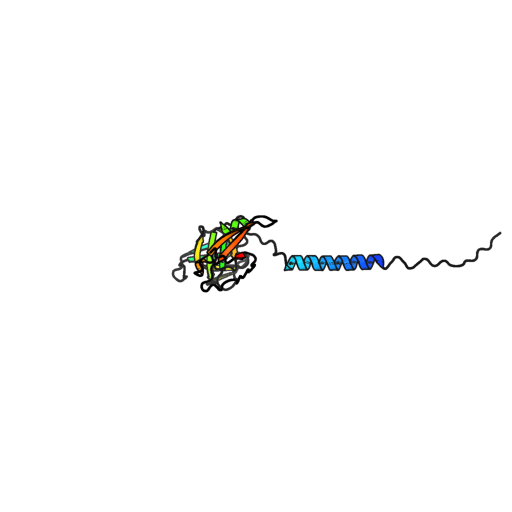0 SER A C 1
ATOM 1117 O O . SER A 1 150 ? 17.484 -8.416 -11.414 1.00 87.38 150 SER A O 1
ATOM 1119 N N . THR A 1 151 ? 17.181 -6.581 -12.643 1.00 88.31 151 THR A N 1
ATOM 1120 C CA . THR A 1 151 ? 18.257 -5.817 -12.011 1.00 88.31 151 THR A CA 1
ATOM 1121 C C . THR A 1 151 ? 17.788 -4.395 -11.779 1.00 88.31 151 THR A C 1
ATOM 1123 O O . THR A 1 151 ? 17.397 -3.706 -12.719 1.00 88.31 151 THR A O 1
ATOM 1126 N N . ARG A 1 152 ? 17.826 -3.914 -10.537 1.00 85.69 152 ARG A N 1
ATOM 1127 C CA . ARG A 1 152 ? 17.510 -2.509 -10.262 1.00 85.69 152 ARG A CA 1
ATOM 1128 C C . ARG A 1 152 ? 18.622 -1.625 -10.821 1.00 85.69 152 ARG A C 1
ATOM 1130 O O . ARG A 1 152 ? 19.794 -1.863 -10.552 1.00 85.69 152 ARG A O 1
ATOM 1137 N N . VAL A 1 153 ? 18.255 -0.596 -11.576 1.00 87.81 153 VAL A N 1
ATOM 1138 C CA . VAL A 1 153 ? 19.197 0.352 -12.178 1.00 87.81 153 VAL A CA 1
ATOM 1139 C C . VAL A 1 153 ? 18.886 1.777 -11.735 1.00 87.81 153 VAL A C 1
ATOM 1141 O O . VAL A 1 153 ? 17.723 2.178 -11.655 1.00 87.81 153 VAL A O 1
ATOM 1144 N N . ALA A 1 154 ? 19.940 2.536 -11.446 1.00 85.50 154 ALA A N 1
ATOM 1145 C CA . ALA A 1 154 ? 19.879 3.976 -11.241 1.00 85.50 154 ALA A CA 1
ATOM 1146 C C . ALA A 1 154 ? 20.110 4.677 -12.585 1.00 85.50 154 ALA A C 1
ATOM 1148 O O . ALA A 1 154 ? 21.046 4.349 -13.313 1.00 85.50 154 ALA A O 1
ATOM 1149 N N . LEU A 1 155 ? 19.257 5.637 -12.914 1.00 84.38 155 LEU A N 1
ATOM 1150 C CA . LEU A 1 155 ? 19.286 6.386 -14.161 1.00 84.38 155 LEU A CA 1
ATOM 1151 C C . LEU A 1 155 ? 19.564 7.855 -13.835 1.00 84.38 155 LEU A C 1
ATOM 1153 O O . LEU A 1 155 ? 18.747 8.481 -13.155 1.00 84.38 155 LEU A O 1
ATOM 1157 N N . PRO A 1 156 ? 20.687 8.430 -14.287 1.00 82.94 156 PRO A N 1
ATOM 1158 C CA . PRO A 1 156 ? 20.929 9.854 -14.118 1.00 82.94 156 PRO A CA 1
ATOM 1159 C C . PRO A 1 156 ? 19.948 10.638 -14.997 1.00 82.94 156 PRO A C 1
ATOM 1161 O O . PRO A 1 156 ? 19.912 10.465 -16.215 1.00 82.94 156 PRO A O 1
ATOM 1164 N N . LEU A 1 157 ? 19.142 11.498 -14.379 1.00 84.69 157 LEU A N 1
ATOM 1165 C CA . LEU A 1 157 ? 18.206 12.397 -15.049 1.00 84.69 157 LEU A CA 1
ATOM 1166 C C . LEU A 1 157 ? 18.568 13.852 -14.712 1.00 84.69 157 LEU A C 1
ATOM 1168 O O . LEU A 1 157 ? 19.151 14.109 -13.657 1.00 84.69 157 LEU A O 1
ATOM 1172 N N . PRO A 1 158 ? 18.174 14.837 -15.542 1.00 83.62 158 PRO A N 1
ATOM 1173 C CA . PRO A 1 158 ? 18.431 16.250 -15.248 1.00 83.62 158 PRO A CA 1
ATOM 1174 C C . PRO A 1 158 ? 17.899 16.720 -13.881 1.00 83.62 158 PRO A C 1
ATOM 1176 O O . PRO A 1 158 ? 18.449 17.645 -13.297 1.00 83.62 158 PRO A O 1
ATOM 1179 N N . GLY A 1 159 ? 16.843 16.079 -13.363 1.00 81.56 159 GLY A N 1
ATOM 1180 C CA . GLY A 1 159 ? 16.224 16.386 -12.066 1.00 81.56 159 GLY A CA 1
ATOM 1181 C C . GLY A 1 159 ? 16.678 15.508 -10.892 1.00 81.56 159 GLY A C 1
ATOM 1182 O O . GLY A 1 159 ? 16.044 15.557 -9.842 1.00 81.56 159 GLY A O 1
ATOM 1183 N N . GLY A 1 160 ? 17.714 14.681 -11.060 1.00 81.50 160 GLY A N 1
ATOM 1184 C CA . GLY A 1 160 ? 18.211 13.763 -10.031 1.00 81.50 160 GLY A CA 1
ATOM 1185 C C . GLY A 1 160 ? 18.303 12.317 -10.512 1.00 81.50 160 GLY A C 1
ATOM 1186 O O . GLY A 1 160 ? 18.322 12.038 -11.707 1.00 81.50 160 GLY A O 1
ATOM 1187 N N . VAL A 1 161 ? 18.375 11.372 -9.578 1.00 79.75 161 VAL A N 1
ATOM 1188 C CA . VAL A 1 161 ? 18.458 9.943 -9.908 1.00 79.75 161 VAL A CA 1
ATOM 1189 C C . VAL A 1 161 ? 17.052 9.361 -10.036 1.00 79.75 161 VAL A C 1
ATOM 1191 O O . VAL A 1 161 ? 16.284 9.347 -9.076 1.00 79.75 161 VAL A O 1
ATOM 1194 N N . GLY A 1 162 ? 16.723 8.865 -11.226 1.00 80.31 162 GLY A N 1
ATOM 1195 C CA . GLY A 1 162 ? 15.574 7.995 -11.447 1.00 80.31 162 GLY A CA 1
ATOM 1196 C C . GLY A 1 162 ? 15.926 6.542 -11.138 1.00 80.31 162 GLY A C 1
ATOM 1197 O O . GLY A 1 162 ? 17.075 6.131 -11.277 1.00 80.31 162 GLY A O 1
ATOM 1198 N N . TRP A 1 163 ? 14.935 5.743 -10.755 1.00 82.12 163 TRP A N 1
ATOM 1199 C CA . TRP A 1 163 ? 15.112 4.307 -10.535 1.00 82.12 163 TRP A CA 1
ATOM 1200 C C . TRP A 1 163 ? 14.291 3.506 -11.541 1.00 82.12 163 TRP A C 1
ATOM 1202 O O . TRP A 1 163 ? 13.173 3.881 -11.900 1.00 82.12 163 TRP A O 1
ATOM 1212 N N . GLY A 1 164 ? 14.852 2.390 -11.995 1.00 83.69 164 GLY A N 1
ATOM 1213 C CA . GLY A 1 164 ? 14.217 1.489 -12.946 1.00 83.69 164 GLY A CA 1
ATOM 1214 C C . GLY A 1 164 ? 14.648 0.041 -12.756 1.00 83.69 164 GLY A C 1
ATOM 1215 O O . GLY A 1 164 ? 15.449 -0.282 -11.880 1.00 83.69 164 GLY A O 1
ATOM 1216 N N . TRP A 1 165 ? 14.110 -0.829 -13.603 1.00 85.00 165 TRP A N 1
ATOM 1217 C CA . TRP A 1 165 ? 14.364 -2.260 -13.602 1.00 85.00 165 TRP A CA 1
ATOM 1218 C C . TRP A 1 165 ? 14.763 -2.782 -14.980 1.00 85.00 165 TRP A C 1
ATOM 1220 O O . TRP A 1 165 ? 13.973 -2.800 -15.917 1.00 85.00 165 TRP A O 1
ATOM 1230 N N . VAL A 1 166 ? 15.984 -3.289 -14.992 1.00 87.25 166 VAL A N 1
ATOM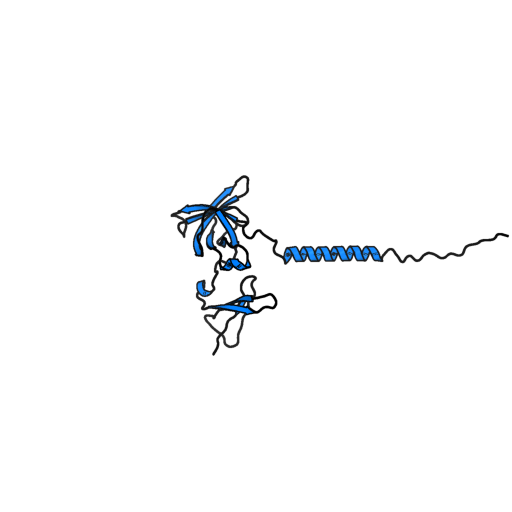 1231 C CA . VAL A 1 166 ? 16.593 -4.405 -15.713 1.00 87.25 166 VAL A CA 1
ATOM 1232 C C . VAL A 1 166 ? 15.824 -5.693 -16.036 1.00 87.25 166 VAL A C 1
ATOM 1234 O O . VAL A 1 166 ? 16.334 -6.724 -15.633 1.00 87.25 166 VAL A O 1
ATOM 1237 N N . ILE A 1 167 ? 14.631 -5.750 -16.629 1.00 86.88 167 ILE A N 1
ATOM 1238 C CA . ILE A 1 167 ? 13.890 -7.031 -16.714 1.00 86.88 167 ILE A CA 1
ATOM 1239 C C . ILE A 1 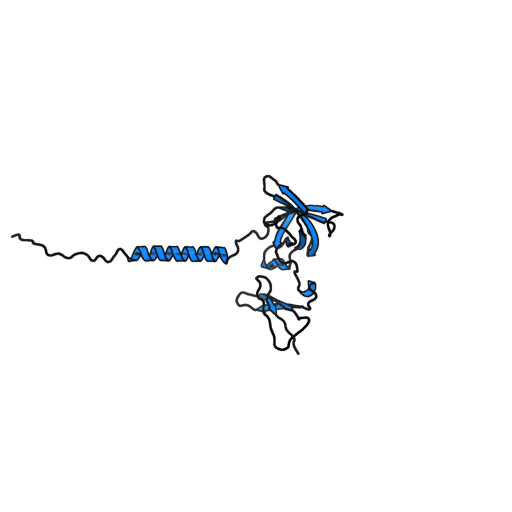167 ? 14.328 -7.880 -17.914 1.00 86.88 167 ILE A C 1
ATOM 1241 O O . ILE A 1 167 ? 14.095 -7.484 -19.057 1.00 86.88 167 ILE A O 1
ATOM 1245 N N . ARG A 1 168 ? 14.860 -9.084 -17.673 1.00 84.88 168 ARG A N 1
ATOM 1246 C CA . ARG A 1 168 ? 15.161 -10.079 -18.714 1.00 84.88 168 ARG A CA 1
ATOM 1247 C C . ARG A 1 168 ? 13.903 -10.892 -19.075 1.00 84.88 168 ARG A C 1
ATOM 1249 O O . ARG A 1 168 ? 13.300 -11.513 -18.201 1.00 84.88 168 ARG A O 1
ATOM 1256 N N . PRO A 1 169 ? 13.459 -10.893 -20.346 1.00 82.44 169 PRO A N 1
ATOM 1257 C CA . PRO A 1 169 ? 12.303 -11.669 -20.773 1.00 82.44 169 PRO A CA 1
ATOM 1258 C C . PRO A 1 169 ? 12.650 -13.157 -20.827 1.00 82.44 169 PRO A C 1
ATOM 1260 O O . PRO A 1 169 ? 13.767 -13.523 -21.184 1.00 82.44 169 PRO A O 1
ATOM 1263 N N . ALA A 1 170 ? 11.657 -14.009 -20.569 1.00 81.19 170 ALA A N 1
ATOM 1264 C CA . ALA A 1 170 ? 11.807 -15.462 -20.686 1.00 81.19 170 ALA A CA 1
ATOM 1265 C C . ALA A 1 170 ? 12.153 -15.915 -22.120 1.00 81.19 170 ALA A C 1
ATOM 1267 O O . ALA A 1 170 ? 12.855 -16.904 -22.313 1.00 81.19 170 ALA A O 1
ATOM 1268 N N . HIS A 1 171 ? 11.688 -15.171 -23.129 1.00 83.88 171 HIS A N 1
ATOM 1269 C CA . HIS A 1 171 ? 11.942 -15.442 -24.545 1.00 83.88 171 HIS A CA 1
ATOM 1270 C C . HIS A 1 171 ? 12.520 -14.189 -25.222 1.00 83.88 171 HIS A C 1
ATOM 1272 O O . HIS A 1 171 ? 11.767 -13.379 -25.770 1.00 83.88 171 HIS A O 1
ATOM 1278 N N . PRO A 1 172 ? 13.842 -13.962 -25.130 1.00 77.69 172 PRO A N 1
ATOM 1279 C CA . PRO A 1 172 ? 14.473 -12.788 -25.717 1.00 77.69 172 PRO A CA 1
ATOM 1280 C C . PRO A 1 172 ? 14.482 -12.866 -27.249 1.00 77.69 172 PRO A C 1
ATOM 1282 O O . PRO A 1 172 ? 14.837 -13.887 -27.832 1.00 77.69 172 PRO A O 1
ATOM 1285 N N . VAL A 1 173 ? 14.139 -11.754 -27.906 1.00 80.50 173 VAL A N 1
ATOM 1286 C CA . VAL A 1 173 ? 14.307 -11.575 -29.356 1.00 80.50 173 VAL A CA 1
ATOM 1287 C C . VAL A 1 173 ? 15.435 -10.577 -29.579 1.00 80.50 173 VAL A C 1
ATOM 1289 O O . VAL A 1 173 ? 15.362 -9.442 -29.104 1.00 80.50 173 VAL A O 1
ATOM 1292 N N . ALA A 1 174 ? 16.477 -10.998 -30.296 1.00 77.25 174 ALA A N 1
ATOM 1293 C CA . ALA A 1 174 ? 17.655 -10.174 -30.540 1.00 77.25 174 ALA A CA 1
ATOM 1294 C C . ALA A 1 174 ? 17.288 -8.818 -31.175 1.00 77.25 174 ALA A C 1
ATOM 1296 O O . ALA A 1 174 ? 16.448 -8.738 -32.073 1.00 77.25 174 ALA A O 1
ATOM 1297 N N . GLY A 1 175 ? 17.915 -7.746 -30.683 1.00 78.25 175 GLY A N 1
ATOM 1298 C CA . GLY A 1 175 ? 17.749 -6.385 -31.204 1.00 78.25 175 GLY A CA 1
ATOM 1299 C C . GLY A 1 175 ? 16.426 -5.690 -30.857 1.00 78.25 175 GLY A C 1
ATOM 1300 O O . GLY A 1 175 ? 16.216 -4.566 -31.310 1.00 78.25 175 GLY A O 1
ATOM 1301 N N . ARG A 1 176 ? 15.531 -6.302 -30.066 1.00 79.88 176 ARG A N 1
ATOM 1302 C CA . ARG A 1 176 ? 14.249 -5.687 -29.680 1.00 79.88 176 ARG A CA 1
ATOM 1303 C C . ARG A 1 176 ? 14.257 -5.182 -28.246 1.00 79.88 176 ARG A C 1
ATOM 1305 O O . ARG A 1 176 ? 14.671 -5.881 -27.328 1.00 79.88 176 ARG A O 1
ATOM 1312 N N . TRP A 1 177 ? 13.713 -3.981 -28.076 1.00 75.06 177 TRP A N 1
ATOM 1313 C CA . TRP A 1 177 ? 13.627 -3.281 -26.802 1.00 75.06 177 TRP A CA 1
ATOM 1314 C C . TRP A 1 177 ? 12.214 -2.756 -26.594 1.00 75.06 177 TRP A C 1
ATOM 1316 O O . TRP A 1 177 ? 11.564 -2.306 -27.538 1.00 75.06 177 TRP A O 1
ATOM 1326 N N . ALA A 1 178 ? 11.759 -2.791 -25.347 1.00 80.12 178 ALA A N 1
ATOM 1327 C CA . ALA A 1 178 ? 10.534 -2.136 -24.927 1.00 80.12 178 ALA A CA 1
ATOM 1328 C C . ALA A 1 178 ? 10.835 -1.316 -23.676 1.00 80.12 178 ALA A C 1
ATOM 1330 O O . ALA A 1 178 ? 11.323 -1.850 -22.681 1.00 80.12 178 ALA A O 1
ATOM 1331 N N . VAL A 1 179 ? 10.524 -0.024 -23.736 1.00 81.06 179 VAL A N 1
ATOM 1332 C CA . VAL A 1 179 ? 10.584 0.876 -22.586 1.00 81.06 179 VAL A CA 1
ATOM 1333 C C . VAL A 1 179 ? 9.148 1.219 -22.234 1.00 81.06 179 VAL A C 1
ATOM 1335 O O . VAL A 1 179 ? 8.448 1.832 -23.036 1.00 81.06 179 VAL A O 1
ATOM 1338 N N . SER A 1 180 ? 8.698 0.798 -21.053 1.00 70.50 180 SER A N 1
ATOM 1339 C CA . SER A 1 180 ? 7.385 1.193 -20.540 1.00 70.50 180 SER A CA 1
ATOM 1340 C C . SER A 1 180 ? 7.571 2.216 -19.425 1.00 70.50 180 SER A C 1
ATOM 1342 O O . SER A 1 180 ? 8.095 1.850 -18.368 1.00 70.50 180 SER A O 1
ATOM 1344 N N . PRO A 1 181 ? 7.186 3.484 -19.641 1.00 64.31 181 PRO A N 1
ATOM 1345 C CA . PRO A 1 181 ? 7.078 4.448 -18.567 1.00 64.31 181 PRO A CA 1
ATOM 1346 C C . PRO A 1 181 ? 5.741 4.242 -17.848 1.00 64.31 181 PRO A C 1
ATOM 1348 O O . PRO A 1 181 ? 4.674 4.555 -18.371 1.00 64.31 181 PRO A O 1
ATOM 1351 N N . HIS A 1 182 ? 5.793 3.758 -16.612 1.00 60.47 182 HIS A N 1
ATOM 1352 C CA . HIS A 1 182 ? 4.711 3.971 -15.655 1.00 60.47 182 HIS A CA 1
ATOM 1353 C C . HIS A 1 182 ? 5.223 4.883 -14.546 1.00 60.47 182 HIS A C 1
ATOM 1355 O O . HIS A 1 182 ? 6.412 4.864 -14.240 1.00 60.47 182 HIS A O 1
ATOM 1361 N N . ILE A 1 183 ? 4.323 5.647 -13.919 1.00 37.44 183 ILE A N 1
ATOM 1362 C CA . ILE A 1 183 ? 4.592 6.663 -12.877 1.00 37.44 183 ILE A CA 1
ATOM 1363 C C . ILE A 1 183 ? 5.407 6.155 -11.657 1.00 37.44 183 ILE A C 1
ATOM 1365 O O . ILE A 1 183 ? 5.722 6.931 -10.761 1.00 37.44 183 ILE A O 1
ATOM 1369 N N . ALA A 1 184 ? 5.808 4.881 -11.627 1.00 38.75 184 ALA A N 1
ATOM 1370 C CA . ALA A 1 184 ? 6.678 4.314 -10.603 1.00 38.75 184 ALA A CA 1
ATOM 1371 C C . ALA A 1 184 ? 7.832 3.425 -11.109 1.00 38.75 184 ALA A C 1
ATOM 1373 O O . ALA A 1 184 ? 8.687 3.088 -10.299 1.00 38.75 184 ALA A O 1
ATOM 1374 N N . PHE A 1 185 ? 7.901 3.038 -12.392 1.00 38.47 185 PHE A N 1
ATOM 1375 C CA . PHE A 1 185 ? 8.923 2.088 -12.856 1.00 38.47 185 PHE A CA 1
ATOM 1376 C C . PHE A 1 185 ? 9.294 2.303 -14.325 1.00 38.47 185 PHE A C 1
ATOM 1378 O O . PHE A 1 185 ? 8.426 2.307 -15.198 1.00 38.47 185 PHE A O 1
ATOM 1385 N N . MET A 1 186 ? 10.596 2.424 -14.595 1.00 34.28 186 MET A N 1
ATOM 1386 C CA . MET A 1 186 ? 11.170 2.364 -15.939 1.00 34.28 186 MET A CA 1
ATOM 1387 C C . MET A 1 186 ? 11.739 0.964 -16.169 1.00 34.28 186 MET A C 1
ATOM 1389 O O . MET A 1 186 ? 12.671 0.562 -15.482 1.00 34.28 186 MET A O 1
ATOM 1393 N N . LYS A 1 187 ? 11.166 0.205 -17.106 1.00 39.44 187 LYS A N 1
ATOM 1394 C CA . LYS A 1 187 ? 11.650 -1.128 -17.500 1.00 39.44 187 LYS A CA 1
ATOM 1395 C C . LYS A 1 187 ? 12.716 -0.977 -18.594 1.00 39.44 187 LYS A C 1
ATOM 1397 O O . LYS A 1 187 ? 12.416 -0.433 -19.652 1.00 39.44 187 LYS A O 1
ATOM 1402 N N . LEU A 1 188 ? 13.937 -1.432 -18.341 1.00 37.09 188 LEU A N 1
ATOM 1403 C CA . LEU A 1 188 ? 15.017 -1.592 -19.317 1.00 37.09 188 LEU A CA 1
ATOM 1404 C C . LEU A 1 188 ? 15.387 -3.079 -19.347 1.00 37.09 188 LEU A C 1
ATOM 1406 O O . LEU A 1 188 ? 15.406 -3.725 -18.314 1.00 37.09 188 LEU A O 1
ATOM 1410 N N . THR A 1 189 ? 15.678 -3.640 -20.512 1.00 38.91 189 THR A N 1
ATOM 1411 C CA . THR A 1 189 ? 16.002 -5.065 -20.688 1.00 38.91 189 THR A CA 1
ATOM 1412 C C . THR A 1 189 ? 17.382 -5.158 -21.327 1.00 38.91 189 THR A C 1
ATOM 1414 O O . THR A 1 189 ? 17.464 -5.012 -22.534 1.00 38.91 189 THR A O 1
ATOM 1417 N N . MET A 1 190 ? 18.471 -5.364 -20.578 1.00 42.28 190 MET A N 1
ATOM 1418 C CA . MET A 1 190 ? 19.827 -5.480 -21.144 1.00 42.28 190 MET A CA 1
ATOM 1419 C C . MET A 1 190 ? 20.323 -6.931 -21.160 1.00 42.28 190 MET A C 1
ATOM 1421 O O . MET A 1 190 ? 20.119 -7.688 -20.210 1.00 42.28 190 MET A O 1
ATOM 1425 N N . ASN A 1 191 ? 21.037 -7.274 -22.234 1.00 40.88 191 ASN A N 1
ATOM 1426 C CA . ASN A 1 191 ? 22.005 -8.366 -22.277 1.00 40.88 191 ASN A CA 1
ATOM 1427 C C . ASN A 1 191 ? 23.339 -7.777 -22.769 1.00 40.88 191 ASN A C 1
ATOM 1429 O O . ASN A 1 191 ? 23.376 -7.206 -23.859 1.00 40.88 191 ASN A O 1
ATOM 1433 N N . LEU A 1 192 ? 24.386 -7.849 -21.945 1.00 36.88 192 LEU A N 1
ATOM 1434 C CA . LEU A 1 192 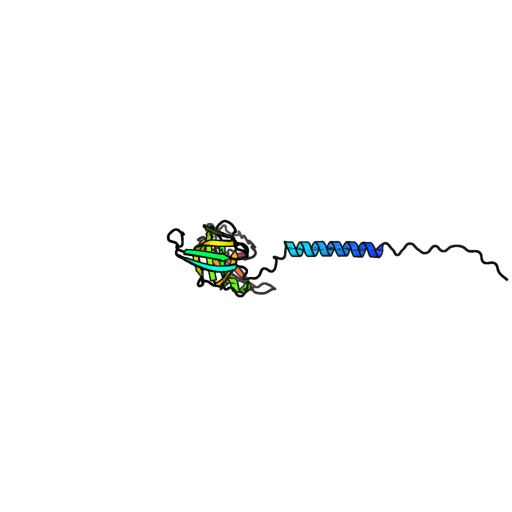? 25.763 -7.592 -22.367 1.00 36.88 192 LEU A CA 1
ATOM 1435 C C . LEU A 1 192 ? 26.312 -8.933 -22.854 1.00 36.88 192 LEU A C 1
ATOM 1437 O O . LEU A 1 192 ? 26.310 -9.898 -22.091 1.00 36.88 192 LEU A O 1
ATOM 1441 N N . GLY A 1 193 ? 26.676 -8.980 -24.136 1.00 35.81 193 GLY A N 1
ATOM 1442 C CA . GLY A 1 193 ? 27.452 -10.084 -24.699 1.00 35.81 193 GLY A CA 1
ATOM 1443 C C . GLY A 1 193 ? 28.871 -10.112 -24.157 1.00 35.81 193 GLY A C 1
ATOM 1444 O O . GLY A 1 193 ? 29.336 -9.054 -23.671 1.00 35.81 193 GLY A O 1
#